Protein 1UAS (pdb70)

Radius of gyration: 20.5 Å; Cα contacts (8 Å, |Δi|>4): 882; chains: 1; bounding box: 63×38×48 Å

CATH classification: 3.20.20.70 (+1 more: 2.60.40.1180)

GO terms:
  GO:0004557 alpha-galactosidase activity (F, IDA)
  GO:0051682 galactomannan catabolic process (P, IDA)
  GO:0052692 raffinose alpha-galactosidase activity (F, EXP)

Structure (mmCIF, N/CA/C/O backbone):
data_1UAS
#
_entry.id   1UAS
#
_cell.length_a   63.656
_cell.length_b   71.420
_cell.length_c   86.238
_cell.angle_alpha   90.00
_cell.angle_beta   90.00
_cell.angle_gamma   90.00
#
_symmetry.space_group_name_H-M   'P 21 21 21'
#
loop_
_entity.id
_entity.type
_entity.pdbx_description
1 polymer alpha-galactosidase
2 non-polymer alpha-D-galactopyranose
3 non-polymer 'SULFATE ION'
4 non-polymer 'PLATINUM (II) ION'
5 non-polymer GLYCEROL
6 water water
#
loop_
_atom_site.group_PDB
_atom_site.id
_atom_site.type_symbol
_atom_site.label_atom_id
_atom_site.label_alt_id
_atom_site.label_comp_id
_atom_site.label_asym_id
_atom_site.label_entity_id
_atom_site.label_seq_id
_atom_site.pdbx_PDB_ins_code
_atom_site.Cartn_x
_atom_site.Cartn_y
_atom_site.Cartn_z
_atom_site.occupancy
_atom_site.B_iso_or_equiv
_atom_site.auth_seq_id
_atom_site.auth_comp_id
_atom_site.auth_asym_id
_atom_site.auth_atom_id
_atom_site.pdbx_PDB_model_num
ATOM 1 N N . PHE A 1 1 ? 14.559 -10.886 17.248 1.00 21.72 1 PHE A N 1
ATOM 2 C CA . PHE A 1 1 ? 13.082 -11.071 17.151 1.00 22.92 1 PHE A CA 1
ATOM 3 C C . PHE A 1 1 ? 12.746 -11.453 15.714 1.00 23.14 1 PHE A C 1
ATOM 4 O O . PHE A 1 1 ? 13.050 -10.708 14.783 1.00 21.56 1 PHE A O 1
ATOM 12 N N . GLU A 1 2 ? 12.121 -12.615 15.539 1.00 23.81 2 GLU A N 1
ATOM 13 C CA . GLU A 1 2 ? 11.762 -13.106 14.211 1.00 25.23 2 GLU A CA 1
ATOM 14 C C . GLU A 1 2 ? 10.341 -12.746 13.791 1.00 24.28 2 GLU A C 1
ATOM 15 O O . GLU A 1 2 ? 9.477 -13.618 13.694 1.00 25.72 2 GLU A O 1
ATOM 21 N N . ASN A 1 3 ? 10.101 -11.464 13.535 1.00 21.85 3 ASN A N 1
ATOM 22 C CA . ASN A 1 3 ? 8.779 -11.014 13.116 1.00 19.52 3 ASN A CA 1
ATOM 23 C C . ASN A 1 3 ? 8.841 -10.381 11.729 1.00 18.13 3 ASN A C 1
ATOM 24 O O . ASN A 1 3 ? 7.888 -9.746 11.279 1.00 19.05 3 ASN A O 1
ATOM 29 N N . GLY A 1 4 ? 9.973 -10.565 11.055 1.00 17.07 4 GLY A N 1
ATOM 30 C CA . GLY A 1 4 ? 10.148 -10.018 9.721 1.00 15.07 4 GLY A CA 1
ATOM 31 C C . GLY A 1 4 ? 10.378 -8.519 9.700 1.00 14.54 4 GLY A C 1
ATOM 32 O O . GLY A 1 4 ? 10.546 -7.924 8.634 1.00 15.51 4 GLY A O 1
ATOM 33 N N . LEU A 1 5 ? 10.385 -7.903 10.877 1.00 11.72 5 LEU A N 1
ATOM 34 C CA . LEU A 1 5 ? 10.595 -6.467 10.987 1.00 11.31 5 LEU A CA 1
ATOM 35 C C . LEU A 1 5 ? 11.997 -6.171 11.502 1.00 10.33 5 LEU A C 1
ATOM 36 O O . LEU A 1 5 ? 12.660 -7.040 12.062 1.00 10.12 5 LEU A O 1
ATOM 41 N N . G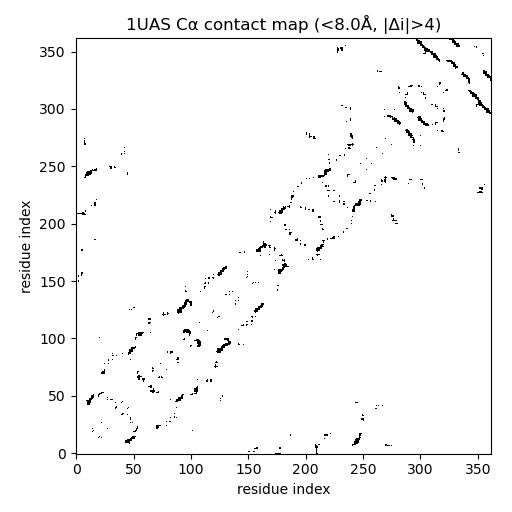LY A 1 6 ? 12.444 -4.938 11.302 1.00 8.94 6 GLY A N 1
ATOM 42 C CA . GLY A 1 6 ? 13.763 -4.554 11.768 1.00 8.75 6 GLY A CA 1
ATOM 43 C C . GLY A 1 6 ? 14.907 -5.360 11.183 1.00 8.67 6 GLY A C 1
ATOM 44 O O . GLY A 1 6 ? 15.886 -5.635 11.876 1.00 7.94 6 GLY A O 1
ATOM 45 N N . ARG A 1 7 ? 14.799 -5.745 9.914 1.00 8.96 7 ARG A N 1
ATOM 46 C CA . ARG A 1 7 ? 15.872 -6.503 9.286 1.00 9.00 7 ARG A CA 1
ATOM 47 C C . ARG A 1 7 ? 17.094 -5.593 9.209 1.00 7.96 7 ARG A C 1
ATOM 48 O O . ARG A 1 7 ? 18.228 -6.060 9.136 1.00 8.69 7 ARG A O 1
ATOM 56 N N . THR A 1 8 ? 16.834 -4.289 9.218 1.00 7.83 8 THR A N 1
ATOM 57 C CA . THR A 1 8 ? 17.878 -3.266 9.253 1.00 7.06 8 THR A CA 1
ATOM 58 C C . THR A 1 8 ? 17.384 -2.349 10.368 1.00 6.69 8 THR A C 1
ATOM 59 O O . THR A 1 8 ? 16.207 -2.393 10.727 1.00 7.37 8 THR A O 1
ATOM 63 N N . PRO A 1 9 ? 18.268 -1.519 10.943 1.00 6.48 9 PRO A N 1
ATOM 64 C CA . PRO A 1 9 ? 17.819 -0.628 12.020 1.00 6.75 9 PRO A CA 1
ATOM 65 C C . PRO A 1 9 ? 16.648 0.248 11.592 1.00 5.59 9 PRO A C 1
ATOM 66 O O . PRO A 1 9 ? 16.564 0.666 10.437 1.00 6.57 9 PRO A O 1
ATOM 70 N N . GLN A 1 10 ? 15.745 0.528 12.524 1.00 5.45 10 GLN A N 1
ATOM 71 C CA . GLN A 1 10 ? 14.597 1.365 12.214 1.00 4.82 10 GLN A CA 1
ATOM 72 C C . GLN A 1 10 ? 15.035 2.800 11.937 1.00 5.97 10 GLN A C 1
ATOM 73 O O . GLN A 1 10 ? 15.974 3.307 12.555 1.00 5.87 10 GLN A O 1
ATOM 79 N N . MET A 1 11 ? 14.354 3.441 10.994 1.00 6.14 11 MET A N 1
ATOM 80 C CA . MET A 1 11 ? 14.634 4.825 10.637 1.00 5.66 11 MET A CA 1
ATOM 81 C C . MET A 1 11 ? 13.339 5.608 10.764 1.00 5.24 11 MET A C 1
ATOM 82 O O . MET A 1 11 ? 12.281 5.155 10.322 1.00 5.68 11 MET A O 1
ATOM 87 N N . GLY A 1 12 ? 13.420 6.786 11.365 1.00 5.58 12 GLY A N 1
ATOM 88 C CA . GLY A 1 12 ? 12.225 7.581 11.530 1.00 6.04 12 GLY A CA 1
ATOM 89 C C . GLY A 1 12 ? 12.441 8.835 12.344 1.00 6.37 12 GLY A C 1
ATOM 90 O O . GLY A 1 12 ? 13.475 9.496 12.235 1.00 6.53 12 GLY A O 1
ATOM 91 N N . TRP A 1 13 ? 11.454 9.138 13.179 1.00 6.63 13 TRP A N 1
ATOM 92 C CA . TRP A 1 13 ? 11.454 10.329 14.013 1.00 5.94 13 TRP A CA 1
ATOM 93 C C . TRP A 1 13 ? 10.694 10.027 15.304 1.00 6.66 13 TRP A C 1
ATOM 94 O O . TRP A 1 13 ? 9.790 9.193 15.312 1.00 6.47 13 TRP A O 1
ATOM 105 N N . ASN A 1 14 ? 11.068 10.694 16.394 1.00 5.74 14 ASN A N 1
ATOM 106 C CA . ASN A 1 14 ? 10.385 10.513 17.673 1.00 5.36 14 ASN A CA 1
ATOM 107 C C . ASN A 1 14 ? 10.229 11.885 18.331 1.00 5.55 14 ASN A C 1
ATOM 108 O O . ASN A 1 14 ? 11.162 12.687 18.349 1.00 5.67 14 ASN A O 1
ATOM 113 N N . SER A 1 15 ? 9.037 12.144 18.858 1.00 4.94 15 SER A N 1
ATOM 114 C CA . SER A 1 15 ? 8.699 13.422 19.481 1.00 5.96 15 SER A CA 1
ATOM 115 C C . SER A 1 15 ? 9.396 13.826 20.779 1.00 6.78 15 SER A C 1
ATOM 116 O O . SER A 1 15 ? 9.366 14.998 21.149 1.00 6.03 15 SER A O 1
ATOM 119 N N . TRP A 1 16 ? 10.036 12.885 21.460 1.00 6.57 16 TRP A N 1
ATOM 120 C CA . TRP A 1 16 ? 10.635 13.189 22.755 1.00 5.98 16 TRP A CA 1
ATOM 121 C C . TRP A 1 16 ? 11.796 14.167 22.906 1.00 6.56 16 TRP A C 1
ATOM 122 O O . TRP A 1 16 ? 11.697 15.126 23.677 1.00 6.51 16 TRP A O 1
ATOM 133 N N . ASN A 1 17 ? 12.895 13.929 22.200 1.00 7.33 17 ASN A N 1
ATOM 134 C CA . ASN A 1 17 ? 14.075 14.776 22.340 1.00 7.32 17 ASN A CA 1
ATOM 135 C C . ASN A 1 17 ? 13.864 16.279 22.234 1.00 6.82 17 ASN A C 1
ATOM 136 O O . ASN A 1 17 ? 14.579 17.050 22.875 1.00 7.99 17 ASN A O 1
ATOM 141 N N . HIS A 1 18 ? 12.889 16.699 21.436 1.00 7.16 18 HIS A N 1
ATOM 142 C CA . HIS A 1 18 ? 12.632 18.125 21.263 1.00 7.50 18 HIS A CA 1
ATOM 143 C C . HIS A 1 18 ? 11.337 18.613 21.905 1.00 7.44 18 HIS A C 1
ATOM 144 O O . HIS A 1 18 ? 11.305 19.695 22.494 1.00 8.04 18 HIS A O 1
ATOM 151 N N . PHE A 1 19 ? 10.275 17.820 21.798 1.00 6.85 19 PHE A N 1
ATOM 152 C CA . PHE A 1 19 ? 8.975 18.221 22.330 1.00 6.74 19 PHE A CA 1
ATOM 153 C C . PHE A 1 19 ? 8.626 17.722 23.723 1.00 7.41 19 PHE A C 1
ATOM 154 O O . PHE A 1 19 ? 7.728 18.263 24.369 1.00 7.67 19 PHE A O 1
ATOM 162 N N . TYR A 1 20 ? 9.331 16.697 24.185 1.00 7.09 20 TYR A N 1
ATOM 163 C CA . TYR A 1 20 ? 9.060 16.114 25.491 1.00 8.40 20 TYR A CA 1
ATOM 164 C C . TYR A 1 20 ? 7.566 15.794 25.628 1.00 9.14 20 TYR A C 1
ATOM 165 O O . TYR A 1 20 ? 6.986 15.180 24.734 1.00 9.33 20 TYR A O 1
ATOM 174 N N . CYS A 1 21 ? 6.940 16.209 26.724 1.00 9.38 21 CYS A N 1
ATOM 175 C CA . CYS A 1 21 ? 5.522 15.923 26.951 1.00 10.41 21 CYS A CA 1
ATOM 176 C C . CYS A 1 21 ? 4.596 16.895 26.212 1.00 11.11 21 CYS A C 1
ATOM 177 O O . CYS A 1 21 ? 3.378 16.700 26.175 1.00 13.63 21 CYS A O 1
ATOM 180 N N . GLY A 1 22 ? 5.174 17.929 25.610 1.00 10.90 22 GLY A N 1
ATOM 181 C CA . GLY A 1 22 ? 4.377 18.902 24.880 1.00 10.63 22 GLY A CA 1
ATOM 182 C C . GLY A 1 22 ? 4.179 18.507 23.430 1.00 9.50 22 GLY A C 1
ATOM 183 O O . GLY A 1 22 ? 4.727 19.131 22.522 1.00 11.16 22 GLY A O 1
ATOM 184 N N . ILE A 1 23 ? 3.386 17.467 23.211 1.00 10.67 23 ILE A N 1
ATOM 185 C CA . ILE A 1 23 ? 3.127 16.978 21.865 1.00 9.80 23 ILE A CA 1
ATOM 186 C C . ILE A 1 23 ? 1.622 16.955 21.590 1.00 9.51 23 ILE A C 1
ATOM 187 O O . ILE A 1 23 ? 0.814 16.867 22.516 1.00 10.22 23 ILE A O 1
ATOM 192 N N . ASN A 1 24 ? 1.250 17.066 20.319 1.00 9.24 24 ASN A N 1
ATOM 193 C CA . ASN A 1 24 ? -0.155 17.027 19.923 1.00 8.37 24 ASN A CA 1
ATOM 194 C C . ASN A 1 24 ? -0.270 16.499 18.495 1.00 8.48 24 ASN A C 1
ATOM 195 O O . ASN A 1 24 ? 0.740 16.358 17.801 1.00 7.60 24 ASN A O 1
ATOM 200 N N . GLU A 1 25 ? -1.490 16.204 18.057 1.00 8.05 25 GLU A N 1
ATOM 201 C CA . GLU A 1 25 ? -1.696 15.656 16.717 1.00 8.68 25 GLU A CA 1
ATOM 202 C C . GLU A 1 25 ? -1.325 16.580 15.564 1.00 8.42 25 GLU A C 1
ATOM 203 O O . GLU A 1 25 ? -0.979 16.104 14.481 1.00 9.17 25 GLU A O 1
ATOM 209 N N . GLN A 1 26 ? -1.404 17.890 15.785 1.00 7.98 26 GLN A N 1
ATOM 210 C CA . GLN A 1 26 ? -1.053 18.857 14.748 1.00 8.50 26 GLN A CA 1
ATOM 211 C C . GLN A 1 26 ? 0.439 18.723 14.451 1.00 7.84 26 GLN A C 1
ATOM 212 O O . GLN A 1 26 ? 0.854 18.695 13.296 1.00 7.85 26 GLN A O 1
ATOM 218 N N . ILE A 1 27 ? 1.244 18.637 15.506 1.00 7.81 27 ILE A N 1
ATOM 219 C CA . ILE A 1 27 ? 2.684 18.486 15.352 1.00 7.93 27 ILE A CA 1
ATOM 220 C C . ILE A 1 27 ? 3.014 17.187 14.617 1.00 7.23 27 ILE A C 1
ATOM 221 O O . ILE A 1 27 ? 3.882 17.165 13.744 1.00 8.33 27 ILE A O 1
ATOM 226 N N . ILE A 1 28 ? 2.318 16.106 14.961 1.00 7.51 28 ILE A N 1
ATOM 227 C CA . ILE A 1 28 ? 2.567 14.827 14.304 1.00 7.46 28 ILE A CA 1
ATOM 228 C C . ILE A 1 28 ? 2.223 14.883 12.815 1.00 7.93 28 ILE A C 1
ATOM 229 O O . ILE A 1 28 ? 2.997 14.416 11.981 1.00 7.10 28 ILE A O 1
ATOM 234 N N . ARG A 1 29 ? 1.069 15.456 12.479 1.00 8.34 29 ARG A N 1
ATOM 235 C CA . ARG A 1 29 ? 0.670 15.556 11.078 1.00 8.35 29 ARG A CA 1
ATOM 236 C C . ARG A 1 29 ? 1.677 16.391 10.285 1.00 7.50 29 ARG A C 1
ATOM 237 O O . ARG A 1 29 ? 2.096 15.998 9.196 1.00 7.59 29 ARG A O 1
ATOM 245 N N . GLU A 1 30 ? 2.067 17.537 10.838 1.00 8.16 30 GLU A N 1
ATOM 246 C CA . GLU A 1 30 ? 3.027 18.419 10.178 1.00 7.77 30 GLU A CA 1
ATOM 247 C C . GLU A 1 30 ? 4.394 17.768 10.040 1.00 7.62 30 GLU A C 1
ATOM 248 O O . GLU A 1 30 ? 5.104 17.997 9.060 1.00 8.45 30 GLU A O 1
ATOM 254 N N . THR A 1 31 ? 4.768 16.965 11.030 1.00 7.96 31 THR A N 1
ATOM 255 C CA . THR A 1 31 ? 6.049 16.277 10.992 1.00 7.37 31 THR A CA 1
ATOM 256 C C . THR A 1 31 ? 6.041 15.268 9.847 1.00 7.19 31 THR A C 1
ATOM 257 O O . THR A 1 31 ? 7.039 15.103 9.143 1.00 7.83 31 THR A O 1
ATOM 261 N N . ALA A 1 32 ? 4.907 14.601 9.658 1.00 7.22 32 ALA A N 1
ATOM 262 C CA . ALA A 1 32 ? 4.774 13.638 8.573 1.00 7.02 32 ALA A CA 1
ATOM 263 C C . ALA A 1 32 ? 4.939 14.396 7.254 1.00 7.56 32 ALA A C 1
ATOM 264 O O . ALA A 1 32 ? 5.674 13.963 6.369 1.00 7.77 32 ALA A O 1
ATOM 266 N N . ASP A 1 33 ? 4.257 15.532 7.129 1.00 8.38 33 ASP A N 1
ATOM 267 C CA . ASP A 1 33 ? 4.361 16.341 5.915 1.00 8.65 33 ASP A CA 1
ATOM 268 C C . ASP A 1 33 ? 5.817 16.723 5.661 1.00 8.24 33 ASP A C 1
ATOM 269 O O . ASP A 1 33 ? 6.308 16.632 4.536 1.00 8.59 33 ASP A O 1
ATOM 274 N N . ALA A 1 34 ? 6.495 17.155 6.719 1.00 7.73 34 ALA A N 1
ATOM 275 C CA . ALA A 1 34 ? 7.888 17.574 6.630 1.00 7.63 34 ALA A CA 1
ATOM 276 C C . ALA A 1 34 ? 8.825 16.448 6.209 1.00 7.60 34 ALA A C 1
ATOM 277 O O . ALA A 1 34 ? 9.714 16.657 5.386 1.00 8.87 34 ALA A O 1
ATOM 279 N N . LEU A 1 35 ? 8.637 15.256 6.769 1.00 7.39 35 LEU A N 1
ATOM 280 C CA . LEU A 1 35 ? 9.501 14.140 6.400 1.00 7.59 35 LEU A CA 1
ATOM 281 C C . LEU A 1 35 ? 9.424 13.915 4.893 1.00 8.12 35 LEU A C 1
ATOM 282 O O . LEU A 1 35 ? 10.424 13.602 4.250 1.00 8.64 35 LEU A O 1
ATOM 287 N N . VAL A 1 36 ? 8.235 14.095 4.329 1.00 9.01 36 VAL A N 1
ATOM 288 C CA . VAL A 1 36 ? 8.051 13.922 2.895 1.00 9.41 36 VAL A CA 1
ATOM 289 C C . VAL A 1 36 ? 8.644 15.092 2.106 1.00 9.52 36 VAL A C 1
ATOM 290 O O . VAL A 1 36 ? 9.470 14.891 1.214 1.00 9.77 36 VAL A O 1
ATOM 294 N N . ASN A 1 37 ? 8.235 16.311 2.448 1.00 9.26 37 ASN A N 1
ATOM 295 C CA . ASN A 1 37 ? 8.703 17.500 1.738 1.00 9.67 37 ASN A CA 1
ATOM 296 C C . ASN A 1 37 ? 10.205 17.756 1.780 1.00 9.60 37 ASN A C 1
ATOM 297 O O . ASN A 1 37 ? 10.764 18.333 0.843 1.00 11.30 37 ASN A O 1
ATOM 302 N N . THR A 1 38 ? 10.858 17.340 2.860 1.00 9.21 38 THR A N 1
ATOM 303 C CA . THR A 1 38 ? 12.295 17.544 3.000 1.00 8.90 38 THR A CA 1
ATOM 304 C C . THR A 1 38 ? 13.102 16.443 2.320 1.00 8.92 38 THR A C 1
ATOM 305 O O . THR A 1 38 ? 14.329 16.520 2.251 1.00 10.32 38 THR A O 1
ATOM 309 N N . GLY A 1 39 ? 12.409 15.420 1.827 1.00 8.63 39 GLY A N 1
ATOM 310 C CA . GLY A 1 39 ? 13.082 14.314 1.166 1.00 8.60 39 GLY A CA 1
ATOM 311 C C . GLY A 1 39 ? 13.576 13.233 2.116 1.00 8.00 39 GLY A C 1
ATOM 312 O O . GLY A 1 39 ? 14.106 12.211 1.677 1.00 9.69 39 GLY A O 1
ATOM 313 N N . LEU A 1 40 ? 13.401 13.446 3.417 1.00 8.21 40 LEU A N 1
ATOM 314 C CA . LEU A 1 40 ? 13.852 12.469 4.404 1.00 7.81 40 LEU A CA 1
ATOM 315 C C . LEU A 1 40 ? 13.129 11.131 4.273 1.00 8.22 40 LEU A C 1
ATOM 316 O O . LEU A 1 40 ? 13.739 10.073 4.428 1.00 8.18 40 LEU A O 1
ATOM 321 N N . ALA A 1 41 ? 11.833 11.175 3.986 1.00 8.59 41 ALA A N 1
ATOM 322 C CA . ALA A 1 41 ? 11.062 9.946 3.838 1.00 8.50 41 ALA A CA 1
ATOM 323 C C . ALA A 1 41 ? 11.656 9.069 2.739 1.00 9.42 41 ALA A C 1
ATOM 324 O O . ALA A 1 41 ? 11.810 7.859 2.911 1.00 9.61 41 ALA A O 1
ATOM 326 N N . LYS A 1 42 ? 11.998 9.684 1.611 1.00 9.48 42 LYS A N 1
ATOM 327 C CA . LYS A 1 42 ? 12.572 8.942 0.493 1.00 11.08 42 LYS A CA 1
ATOM 328 C C . LYS A 1 42 ? 13.897 8.280 0.862 1.00 10.38 42 LYS A C 1
ATOM 329 O O . LYS A 1 42 ? 14.258 7.248 0.295 1.00 12.31 42 LYS A O 1
ATOM 335 N N . LEU A 1 43 ? 14.617 8.873 1.810 1.00 9.23 43 LEU A N 1
ATOM 336 C CA . LEU A 1 43 ? 15.900 8.333 2.245 1.00 9.64 43 LEU A CA 1
ATOM 337 C C . LEU A 1 43 ? 15.743 7.161 3.208 1.00 9.58 43 LEU A C 1
ATOM 338 O O . LEU A 1 43 ? 16.720 6.479 3.527 1.00 10.04 43 LEU A O 1
ATOM 343 N N . GLY A 1 44 ? 14.519 6.935 3.678 1.00 8.63 44 GLY A N 1
ATOM 344 C CA . GLY A 1 44 ? 14.279 5.823 4.581 1.00 8.72 44 GLY A CA 1
ATOM 345 C C . GLY A 1 44 ? 13.622 6.126 5.917 1.00 8.61 44 GLY A C 1
ATOM 346 O O . GLY A 1 44 ? 13.180 5.203 6.604 1.00 8.98 44 GLY A O 1
ATOM 347 N N . TYR A 1 45 ? 13.559 7.399 6.298 1.00 7.85 45 TYR A N 1
ATOM 348 C CA . TYR A 1 45 ? 12.951 7.787 7.573 1.00 7.17 45 TYR A CA 1
ATOM 349 C C . TYR A 1 45 ? 11.436 7.648 7.443 1.00 8.73 45 TYR A C 1
ATOM 350 O O . TYR A 1 45 ? 10.746 8.592 7.053 1.00 10.44 45 TYR A O 1
ATOM 359 N N . GLN A 1 46 ? 10.934 6.464 7.793 1.00 7.91 46 GLN A N 1
ATOM 360 C CA . GLN A 1 46 ? 9.513 6.124 7.663 1.00 8.62 46 GLN A CA 1
ATOM 361 C C . GLN A 1 46 ? 8.660 6.104 8.929 1.00 7.52 46 GLN A C 1
ATOM 362 O O . GLN A 1 46 ? 7.445 6.299 8.859 1.00 8.32 46 GLN A O 1
ATOM 368 N N . TYR A 1 47 ? 9.272 5.842 10.077 1.00 6.65 47 TYR A N 1
ATOM 369 C CA . TYR A 1 47 ? 8.511 5.780 11.322 1.00 6.15 47 TYR A CA 1
ATOM 370 C C . TYR A 1 47 ? 8.285 7.130 11.988 1.00 6.10 47 TYR A C 1
ATOM 371 O O . TYR A 1 47 ? 9.236 7.788 12.410 1.00 8.51 47 TYR A O 1
ATOM 380 N N . VAL A 1 48 ? 7.025 7.545 12.070 1.00 5.98 48 VAL A N 1
ATOM 381 C CA . VAL A 1 48 ? 6.677 8.795 12.739 1.00 5.58 48 VAL A CA 1
ATOM 382 C C . VAL A 1 48 ? 6.223 8.304 14.110 1.00 6.66 48 VAL A C 1
ATOM 383 O O . VAL A 1 48 ? 5.081 7.885 14.287 1.00 6.43 48 VAL A O 1
ATOM 387 N N . ASN A 1 49 ? 7.131 8.346 15.079 1.00 6.18 49 ASN A N 1
ATOM 388 C CA . ASN A 1 49 ? 6.829 7.828 16.404 1.00 5.77 49 ASN A CA 1
ATOM 389 C C . ASN A 1 49 ? 6.450 8.823 17.486 1.00 5.87 49 ASN A C 1
ATOM 390 O O . ASN A 1 49 ? 7.201 9.743 17.807 1.00 6.70 49 ASN A O 1
ATOM 395 N N . ILE A 1 50 ? 5.272 8.602 18.056 1.00 5.96 50 ILE A N 1
ATOM 396 C CA . ILE A 1 50 ? 4.759 9.419 19.144 1.00 6.52 50 ILE A CA 1
ATOM 397 C C . ILE A 1 50 ? 5.357 8.827 20.415 1.00 6.36 50 ILE A C 1
ATOM 398 O O . ILE A 1 50 ? 5.357 7.604 20.587 1.00 6.18 50 ILE A O 1
ATOM 403 N N . ASP A 1 51 ? 5.877 9.679 21.293 1.00 5.57 51 ASP A N 1
ATOM 404 C CA . ASP A 1 51 ? 6.450 9.194 22.542 1.00 6.91 51 ASP A CA 1
ATOM 405 C C . ASP A 1 51 ? 5.428 9.370 23.670 1.00 6.92 51 ASP A C 1
ATOM 406 O O . ASP A 1 51 ? 4.228 9.215 23.456 1.00 6.95 51 ASP A O 1
ATOM 411 N N . ASP A 1 52 ? 5.901 9.706 24.865 1.00 7.21 52 ASP A N 1
ATOM 412 C CA . ASP A 1 52 ? 5.027 9.866 26.028 1.00 7.87 52 ASP A CA 1
ATOM 413 C C . ASP A 1 52 ? 4.032 11.024 25.891 1.00 9.15 52 ASP A C 1
ATOM 414 O O . ASP A 1 52 ? 4.213 11.926 25.068 1.00 8.68 52 ASP A O 1
ATOM 419 N N . CYS A 1 53 ? 2.964 10.959 26.687 1.00 9.02 53 CYS A N 1
ATOM 420 C CA . CYS A 1 53 ? 1.945 12.007 26.758 1.00 9.23 53 CYS A CA 1
ATOM 421 C C . CYS A 1 53 ? 0.909 12.140 25.646 1.00 9.29 53 CYS A C 1
ATOM 422 O O . CYS A 1 53 ? 0.430 13.243 25.377 1.00 11.71 53 CYS A O 1
ATOM 425 N N . TRP A 1 54 ? 0.529 11.029 25.027 1.00 7.50 54 TRP A N 1
ATOM 426 C CA . TRP A 1 54 ? -0.458 11.075 23.953 1.00 8.44 54 TRP A CA 1
ATOM 427 C C . TRP A 1 54 ? -1.863 10.656 24.390 1.00 7.97 54 TRP A C 1
ATOM 428 O O . TRP A 1 54 ? -2.837 10.917 23.687 1.00 8.28 54 TRP A O 1
ATOM 439 N N . ALA A 1 55 ? -1.975 10.012 25.549 1.00 8.03 55 ALA A N 1
ATOM 440 C CA . ALA A 1 55 ? -3.275 9.537 26.009 1.00 7.87 55 ALA A CA 1
ATOM 441 C C . ALA A 1 55 ? -3.867 10.262 27.208 1.00 8.13 55 ALA A C 1
ATOM 442 O O . ALA A 1 55 ? -3.220 11.098 27.833 1.00 9.35 55 ALA A O 1
ATOM 444 N N . GLU A 1 56 ? -5.120 9.928 27.504 1.00 9.61 56 GLU A N 1
ATOM 445 C CA . GLU A 1 56 ? -5.820 10.479 28.655 1.00 9.84 56 GLU A CA 1
ATOM 446 C C . GLU A 1 56 ? -5.186 9.850 29.888 1.00 9.43 56 GLU A C 1
ATOM 447 O O . GLU A 1 56 ? -4.588 8.772 29.807 1.00 9.67 56 GLU A O 1
ATOM 453 N N . TYR A 1 57 ? -5.323 10.515 31.027 1.00 9.85 57 TYR A N 1
ATOM 454 C CA . TYR A 1 57 ? -4.767 10.015 32.277 1.00 10.75 57 TYR A CA 1
ATOM 455 C C . TYR A 1 57 ? -5.348 8.644 32.632 1.00 10.71 57 TYR A C 1
ATOM 456 O O . TYR A 1 57 ? -4.634 7.772 33.128 1.00 10.90 57 TYR A O 1
ATOM 465 N N . SER A 1 58 ? -6.640 8.460 32.372 1.00 10.82 58 SER A N 1
ATOM 466 C CA . SER A 1 58 ? -7.318 7.204 32.686 1.00 10.49 58 SER A CA 1
ATOM 467 C C . SER A 1 58 ? -7.869 6.477 31.464 1.00 10.44 58 SER A C 1
ATOM 468 O O . SER A 1 58 ? -8.126 7.083 30.424 1.00 10.05 58 SER A O 1
ATOM 471 N N . ARG A 1 59 ? -8.049 5.167 31.604 1.00 10.24 59 ARG A N 1
ATOM 472 C CA . ARG A 1 59 ? -8.613 4.346 30.538 1.00 9.89 59 ARG A CA 1
ATOM 473 C C . ARG A 1 59 ? -10.125 4.572 30.569 1.00 10.64 59 ARG A C 1
ATOM 474 O O . ARG A 1 59 ? -10.652 5.116 31.543 1.00 12.15 59 ARG A O 1
ATOM 482 N N . ASP A 1 60 ? -10.824 4.173 29.511 1.00 11.74 60 ASP A N 1
ATOM 483 C CA . ASP A 1 60 ? -12.271 4.343 29.492 1.00 13.02 60 ASP A CA 1
ATOM 484 C C . ASP A 1 60 ? -12.945 3.203 30.254 1.00 15.12 60 ASP A C 1
ATOM 485 O O . ASP A 1 60 ? -12.270 2.337 30.816 1.00 14.09 60 ASP A O 1
ATOM 490 N N . SER A 1 61 ? -14.275 3.210 30.275 1.00 17.17 61 SER A N 1
ATOM 491 C CA . SER A 1 61 ? -15.038 2.191 30.989 1.00 19.83 61 SER A CA 1
ATOM 492 C C . SER A 1 61 ? -14.804 0.774 30.473 1.00 20.50 61 SER A C 1
ATOM 493 O O . SER A 1 61 ? -15.112 -0.200 31.161 1.00 22.09 61 SER A O 1
ATOM 496 N N . GLN A 1 62 ? -14.263 0.657 29.264 1.00 20.94 62 GLN A N 1
ATOM 497 C CA . GLN A 1 62 ? -13.993 -0.653 28.682 1.00 21.32 62 GLN A CA 1
ATOM 498 C C . GLN A 1 62 ? -12.550 -1.085 28.941 1.00 19.78 62 GLN A C 1
ATOM 499 O O . GLN A 1 62 ? -12.136 -2.171 28.532 1.00 19.72 62 GLN A O 1
ATOM 505 N N . GLY A 1 63 ? -11.793 -0.229 29.622 1.00 17.84 63 GLY A N 1
ATOM 506 C CA . GLY A 1 63 ? -10.410 -0.541 29.937 1.00 16.17 63 GLY A CA 1
ATOM 507 C C . GLY A 1 63 ? -9.426 -0.250 28.818 1.00 15.31 63 GLY A C 1
ATOM 508 O O . GLY A 1 63 ? -8.292 -0.727 28.847 1.00 14.28 63 GLY A O 1
ATOM 509 N N . ASN A 1 64 ? -9.854 0.540 27.839 1.00 14.62 64 ASN A N 1
ATOM 510 C CA . ASN A 1 64 ? -9.007 0.888 26.704 1.00 14.36 64 ASN A CA 1
ATOM 511 C C . ASN A 1 64 ? -8.343 2.253 26.845 1.00 13.14 64 ASN A C 1
ATOM 512 O O . ASN A 1 64 ? -8.844 3.136 27.543 1.00 11.54 64 ASN A O 1
ATOM 517 N N . PHE A 1 65 ? -7.202 2.410 26.181 1.00 12.56 65 PHE A N 1
ATOM 518 C CA . PHE A 1 65 ? -6.489 3.681 26.171 1.00 11.39 65 PHE A CA 1
ATOM 519 C C . PHE A 1 65 ? -7.422 4.664 25.476 1.00 10.43 65 PHE A C 1
ATOM 520 O O . PHE A 1 65 ? -8.209 4.274 24.613 1.00 10.94 65 PHE A O 1
ATOM 528 N N . VAL A 1 66 ? -7.326 5.935 25.841 1.00 10.12 66 VAL A N 1
ATOM 529 C CA . VAL A 1 66 ? -8.136 6.963 25.202 1.00 10.86 66 VAL A CA 1
ATOM 530 C C . VAL A 1 66 ? -7.185 8.052 24.722 1.00 10.61 66 VAL A C 1
ATOM 531 O O . VAL A 1 66 ? -6.441 8.620 25.517 1.00 10.44 66 VAL A O 1
ATOM 535 N N . PRO A 1 67 ? -7.166 8.329 23.407 1.00 11.04 67 PRO A N 1
ATOM 536 C CA . PRO A 1 67 ? -6.267 9.379 22.915 1.00 11.28 67 PRO A CA 1
ATOM 537 C C . PRO A 1 67 ? -6.606 10.665 23.668 1.00 11.91 67 PRO A C 1
ATOM 538 O O . PRO A 1 67 ? -7.783 10.968 23.873 1.00 13.07 67 PRO A O 1
ATOM 542 N N . ASN A 1 68 ? -5.591 11.414 24.087 1.00 11.35 68 ASN A N 1
ATOM 543 C CA . ASN A 1 68 ? -5.827 12.642 24.841 1.00 12.09 68 ASN A CA 1
ATOM 544 C C . ASN A 1 68 ? -6.859 13.513 24.135 1.00 13.15 68 ASN A C 1
ATOM 545 O O . ASN A 1 68 ? -6.666 13.923 22.993 1.00 12.75 68 ASN A O 1
ATOM 550 N N . ARG A 1 69 ? -7.963 13.782 24.824 1.00 14.63 69 ARG A N 1
ATOM 551 C CA . ARG A 1 69 ? -9.045 14.579 24.261 1.00 16.91 69 ARG A CA 1
ATOM 552 C C . ARG A 1 69 ? -8.663 16.025 23.972 1.00 16.90 69 ARG A C 1
ATOM 553 O O . ARG A 1 69 ? -9.350 16.711 23.217 1.00 18.04 69 ARG A O 1
ATOM 561 N N . GLN A 1 70 ? -7.567 16.487 24.562 1.00 16.81 70 GLN A N 1
ATOM 562 C CA . GLN A 1 70 ? -7.118 17.858 24.352 1.00 16.88 70 GLN A CA 1
ATOM 563 C C . GLN A 1 70 ? -6.088 17.973 23.231 1.00 16.00 70 GLN A C 1
ATOM 564 O O . GLN A 1 70 ? -6.218 18.810 22.336 1.00 14.65 70 GLN A O 1
ATOM 570 N N . THR A 1 71 ? -5.072 17.119 23.278 1.00 13.18 71 THR A N 1
ATOM 571 C CA . THR A 1 71 ? -3.998 17.157 22.291 1.00 11.45 71 THR A CA 1
ATOM 572 C C . THR A 1 71 ? -4.126 16.200 21.105 1.00 10.42 71 THR A C 1
ATOM 573 O O . THR A 1 71 ? -3.498 16.418 20.067 1.00 9.72 71 THR A O 1
ATOM 577 N N . PHE A 1 72 ? -4.921 15.143 21.257 1.00 10.20 72 PHE A N 1
ATOM 578 C CA . PHE A 1 72 ? -5.145 14.182 20.174 1.00 9.85 72 PHE A CA 1
ATOM 579 C C . PHE A 1 72 ? -6.643 13.911 20.025 1.00 11.57 72 PHE A C 1
ATOM 580 O O . PHE A 1 72 ? -7.082 12.758 19.991 1.00 10.22 72 PHE A O 1
ATOM 588 N N . PRO A 1 73 ? -7.446 14.980 19.904 1.00 11.91 73 PRO A N 1
ATOM 589 C CA . PRO A 1 73 ? -8.902 14.875 19.764 1.00 12.39 73 PRO A CA 1
ATOM 590 C C . PRO A 1 73 ? -9.412 14.048 18.586 1.00 12.77 73 PRO A C 1
ATOM 591 O O . PRO A 1 73 ? -10.499 13.472 18.657 1.00 14.73 73 PRO A O 1
ATOM 595 N N . SER A 1 74 ? -8.635 13.985 17.510 1.00 11.83 74 SER A N 1
ATOM 596 C CA . SER A 1 74 ? -9.045 13.233 16.327 1.00 11.78 74 SER A CA 1
ATOM 597 C C . SER A 1 74 ? -8.806 11.731 16.458 1.00 11.17 74 SER A C 1
ATOM 598 O O . SER A 1 74 ? -9.278 10.949 15.632 1.00 12.26 74 SER A O 1
ATOM 601 N N . GLY A 1 75 ? -8.069 11.334 17.491 1.00 11.23 75 GLY A N 1
ATOM 602 C CA . GLY A 1 75 ? -7.793 9.922 17.701 1.00 10.88 75 GLY A CA 1
ATOM 603 C C . GLY A 1 75 ? -6.549 9.416 16.992 1.00 9.74 75 GLY A C 1
ATOM 604 O O . GLY A 1 75 ? -6.069 10.031 16.041 1.00 10.81 75 GLY A O 1
ATOM 605 N N . ILE A 1 76 ? -6.028 8.282 17.449 1.00 10.08 76 ILE A N 1
ATOM 606 C CA . ILE A 1 76 ? -4.828 7.703 16.855 1.00 9.67 76 ILE A CA 1
ATOM 607 C C . ILE A 1 76 ? -5.089 7.022 15.511 1.00 10.17 76 ILE A C 1
ATOM 608 O O . ILE A 1 76 ? -4.246 7.067 14.613 1.00 10.29 76 ILE A O 1
ATOM 613 N N . LYS A 1 77 ? -6.249 6.388 15.370 1.00 10.93 77 LYS A N 1
ATOM 614 C CA . LYS A 1 77 ? -6.587 5.721 14.118 1.00 10.65 77 LYS A CA 1
ATOM 615 C C . LYS A 1 77 ? -6.541 6.719 12.962 1.00 10.22 77 LYS A C 1
ATOM 616 O O . LYS A 1 77 ? -5.947 6.447 11.918 1.00 10.77 77 LYS A O 1
ATOM 622 N N . ALA A 1 78 ? -7.164 7.877 13.157 1.00 11.21 78 ALA A N 1
ATOM 623 C CA . ALA A 1 78 ? -7.191 8.910 12.126 1.00 11.85 78 ALA A CA 1
ATOM 624 C C . ALA A 1 78 ? -5.781 9.398 11.813 1.00 11.42 78 ALA A C 1
ATOM 625 O O . ALA A 1 78 ? -5.440 9.655 10.655 1.00 11.96 78 ALA A O 1
ATOM 627 N N . LEU A 1 79 ? -4.961 9.522 12.851 1.00 11.04 79 LEU A N 1
ATOM 628 C CA . LEU A 1 79 ? -3.589 9.981 12.681 1.00 10.77 79 LEU A CA 1
ATOM 629 C C . LEU A 1 79 ? -2.772 8.940 11.917 1.00 10.13 79 LEU A C 1
ATOM 630 O O . LEU A 1 79 ? -1.940 9.283 11.076 1.00 10.91 79 LEU A O 1
ATOM 635 N N . ALA A 1 80 ? -3.015 7.666 12.207 1.00 10.13 80 ALA A N 1
ATOM 636 C CA . ALA A 1 80 ? -2.313 6.590 11.523 1.00 9.16 80 ALA A CA 1
ATOM 637 C C . ALA A 1 80 ? -2.709 6.588 10.047 1.00 9.56 80 ALA A C 1
ATOM 638 O O . ALA A 1 80 ? -1.868 6.382 9.174 1.00 8.83 80 ALA A O 1
ATOM 640 N N . ASP A 1 81 ? -3.991 6.818 9.770 1.00 10.83 81 ASP A N 1
ATOM 641 C CA . ASP A 1 81 ? -4.457 6.856 8.386 1.00 11.10 81 ASP A CA 1
ATOM 642 C C . ASP A 1 81 ? -3.768 7.997 7.641 1.00 9.95 81 ASP A C 1
ATOM 643 O O . ASP A 1 81 ? -3.365 7.845 6.486 1.00 11.21 81 ASP A O 1
ATOM 648 N N . TYR A 1 82 ? -3.644 9.142 8.308 1.00 10.42 82 TYR A N 1
ATOM 649 C CA . TYR A 1 82 ? -3.010 10.316 7.715 1.00 10.03 82 TYR A CA 1
ATOM 650 C C . TYR A 1 82 ? -1.572 10.002 7.318 1.00 11.10 82 TYR A C 1
ATOM 651 O O . TYR A 1 82 ? -1.156 10.247 6.186 1.00 10.56 82 TYR A O 1
ATOM 660 N N . VAL A 1 83 ? -0.818 9.459 8.267 1.00 10.72 83 VAL A N 1
ATOM 661 C CA . VAL A 1 83 ? 0.578 9.113 8.043 1.00 11.50 83 VAL A CA 1
ATOM 662 C C . VAL A 1 83 ? 0.739 8.025 6.981 1.00 10.37 83 VAL A C 1
ATOM 663 O O . VAL A 1 83 ? 1.641 8.093 6.143 1.00 11.03 83 VAL A O 1
ATOM 667 N N . HIS A 1 84 ? -0.139 7.025 7.011 1.00 9.78 84 HIS A N 1
ATOM 668 C CA . HIS A 1 84 ? -0.093 5.937 6.038 1.00 9.72 84 HIS A CA 1
ATOM 669 C C . HIS A 1 84 ? -0.319 6.459 4.625 1.00 10.52 84 HIS A C 1
ATOM 670 O O . HIS A 1 84 ? 0.271 5.959 3.667 1.00 11.50 84 HIS A O 1
ATOM 677 N N . ALA A 1 85 ? -1.182 7.462 4.503 1.00 11.95 85 ALA A N 1
ATOM 678 C CA . ALA A 1 85 ? -1.483 8.055 3.205 1.00 13.30 85 ALA A CA 1
ATOM 679 C C . ALA A 1 85 ? -0.251 8.758 2.637 1.00 14.85 85 ALA A C 1
ATOM 680 O O . ALA A 1 85 ? -0.140 8.950 1.425 1.00 16.82 85 ALA A O 1
ATOM 682 N N . LYS A 1 86 ? 0.669 9.140 3.520 1.00 15.56 86 LYS A N 1
ATOM 683 C CA . LYS A 1 86 ? 1.903 9.812 3.115 1.00 15.54 86 LYS A CA 1
ATOM 684 C C . LYS A 1 86 ? 2.997 8.784 2.822 1.00 14.74 86 LYS A C 1
ATOM 685 O O . LYS A 1 86 ? 4.127 9.147 2.487 1.00 14.98 86 LYS A O 1
ATOM 691 N N . GLY A 1 87 ? 2.656 7.504 2.954 1.00 13.07 87 GLY A N 1
ATOM 692 C CA . GLY A 1 87 ? 3.614 6.439 2.710 1.00 12.43 87 GLY A CA 1
ATOM 693 C C . GLY A 1 87 ? 4.509 6.184 3.910 1.00 11.82 87 GLY A C 1
ATOM 694 O O . GLY A 1 87 ? 5.573 5.574 3.793 1.00 12.04 87 GLY A O 1
ATOM 695 N N . LEU A 1 88 ? 4.067 6.642 5.075 1.00 9.31 88 LEU A N 1
ATOM 696 C CA . LEU A 1 88 ? 4.842 6.482 6.299 1.00 8.85 88 LEU A CA 1
ATOM 697 C C . LEU A 1 88 ? 4.173 5.517 7.274 1.00 8.15 88 LEU A C 1
ATOM 698 O O . LEU A 1 88 ? 3.094 4.985 7.001 1.00 9.29 88 LEU A O 1
ATOM 703 N N . LYS A 1 89 ? 4.830 5.290 8.407 1.00 7.85 89 LYS A N 1
ATOM 704 C CA . LYS A 1 89 ? 4.311 4.402 9.442 1.00 8.35 89 LYS A CA 1
ATOM 705 C C . LYS A 1 89 ? 4.169 5.187 10.740 1.00 7.78 89 LYS A C 1
ATOM 706 O O . LYS A 1 89 ? 4.860 6.183 10.941 1.00 8.17 89 LYS A O 1
ATOM 712 N N . LEU A 1 90 ? 3.263 4.753 11.611 1.00 7.96 90 LEU A N 1
ATOM 713 C CA . LEU A 1 90 ? 3.040 5.451 12.872 1.00 7.20 90 LEU A CA 1
ATOM 714 C C . LEU A 1 90 ? 3.480 4.630 14.074 1.00 6.91 90 LEU A C 1
ATOM 715 O O . LEU A 1 90 ? 3.164 3.445 14.185 1.00 8.08 90 LEU A O 1
ATOM 720 N N . GLY A 1 91 ? 4.211 5.277 14.973 1.00 7.64 91 GLY A N 1
ATOM 721 C CA . GLY A 1 91 ? 4.675 4.611 16.172 1.00 7.24 91 GLY A CA 1
ATOM 722 C C . GLY A 1 91 ? 3.990 5.184 17.395 1.00 7.26 91 GLY A C 1
ATOM 723 O O . GLY A 1 91 ? 3.580 6.351 17.410 1.00 6.63 91 GLY A O 1
ATOM 724 N N . ILE A 1 92 ? 3.855 4.358 18.425 1.00 7.36 92 ILE A N 1
ATOM 725 C CA . ILE A 1 92 ? 3.217 4.795 19.653 1.00 7.70 92 ILE A CA 1
ATOM 726 C C . ILE A 1 92 ? 4.084 4.389 20.838 1.00 6.87 92 ILE A C 1
ATOM 727 O O . ILE A 1 92 ? 5.085 3.688 20.674 1.00 6.49 92 ILE A O 1
ATOM 732 N N . TYR A 1 93 ? 3.690 4.822 22.028 1.00 6.26 93 TYR A N 1
ATOM 733 C CA . TYR A 1 93 ? 4.471 4.568 23.226 1.00 6.24 93 TYR A CA 1
ATOM 734 C C . TYR A 1 93 ? 3.635 4.119 24.417 1.00 5.85 93 TYR A C 1
ATOM 735 O O . TYR A 1 93 ? 2.531 4.611 24.636 1.00 7.42 93 TYR A O 1
ATOM 744 N N . SER A 1 94 ? 4.157 3.148 25.159 1.00 5.48 94 SER A N 1
ATOM 745 C CA . SER A 1 94 ? 3.497 2.688 26.369 1.00 6.19 94 SER A CA 1
ATOM 746 C C . SER A 1 94 ? 4.571 2.326 27.379 1.00 6.84 94 SER A C 1
ATOM 747 O O . SER A 1 94 ? 5.753 2.597 27.160 1.00 5.98 94 SER A O 1
ATOM 750 N N . ASP A 1 95 ? 4.167 1.690 28.471 1.00 6.89 95 ASP A N 1
ATOM 751 C CA . ASP A 1 95 ? 5.095 1.375 29.540 1.00 6.10 95 ASP A CA 1
ATOM 752 C C . ASP A 1 95 ? 4.779 0.035 30.200 1.00 5.53 95 ASP A C 1
ATOM 753 O O . ASP A 1 95 ? 3.612 -0.315 30.383 1.00 6.53 95 ASP A O 1
ATOM 758 N N . ALA A 1 96 ? 5.827 -0.713 30.537 1.00 5.82 96 ALA A N 1
ATOM 759 C CA . ALA A 1 96 ? 5.687 -2.004 31.207 1.00 5.79 96 ALA A CA 1
ATOM 760 C C . ALA A 1 96 ? 5.443 -1.709 32.684 1.00 6.91 96 ALA A C 1
ATOM 761 O O . ALA A 1 96 ? 6.251 -2.053 33.547 1.00 7.60 96 ALA A O 1
ATOM 763 N N . GLY A 1 97 ? 4.320 -1.055 32.959 1.00 6.62 97 GLY A N 1
ATOM 764 C CA . GLY A 1 97 ? 3.979 -0.688 34.320 1.00 6.48 97 GLY A CA 1
ATOM 765 C C . GLY A 1 97 ? 2.596 -0.071 34.387 1.00 6.85 97 GLY A C 1
ATOM 766 O O . GLY A 1 97 ? 1.848 -0.103 33.409 1.00 6.64 97 GLY A O 1
ATOM 767 N N . SER A 1 98 ? 2.260 0.511 35.535 1.00 7.30 98 SER A N 1
ATOM 768 C CA . SER A 1 98 ? 0.945 1.112 35.731 1.00 7.82 98 SER A CA 1
ATOM 769 C C . SER A 1 98 ? 0.767 2.468 35.061 1.00 7.22 98 SER A C 1
ATOM 770 O O . SER A 1 98 ? -0.351 2.855 34.732 1.00 7.80 98 SER A O 1
ATOM 773 N N . GLN A 1 99 ? 1.867 3.186 34.868 1.00 7.78 99 GLN A N 1
ATOM 774 C CA . GLN A 1 99 ? 1.836 4.498 34.227 1.00 8.99 99 GLN A CA 1
ATOM 775 C C . GLN A 1 99 ? 3.120 4.710 33.446 1.00 8.74 99 GLN A C 1
ATOM 776 O O . GLN A 1 99 ? 4.128 4.056 33.711 1.00 8.11 99 GLN A O 1
ATOM 782 N N . THR A 1 100 ? 3.085 5.627 32.485 1.00 7.78 100 THR A N 1
ATOM 783 C CA . THR A 1 100 ? 4.274 5.932 31.706 1.00 7.46 100 THR A CA 1
ATOM 784 C C . THR A 1 100 ? 5.218 6.718 32.611 1.00 7.77 100 THR A C 1
ATOM 785 O O . THR A 1 100 ? 4.847 7.101 33.724 1.00 9.14 100 THR A O 1
ATOM 789 N N . CYS A 1 101 ? 6.434 6.961 32.141 1.00 7.56 101 CYS A N 1
ATOM 790 C CA . CYS A 1 101 ? 7.413 7.673 32.947 1.00 8.43 101 CYS A CA 1
ATOM 791 C C . CYS A 1 101 ? 7.037 9.105 33.326 1.00 9.35 101 CYS A C 1
ATOM 792 O O . CYS A 1 101 ? 7.537 9.636 34.316 1.00 11.45 101 CYS A O 1
ATOM 795 N N . SER A 1 102 ? 6.152 9.724 32.554 1.00 9.39 102 SER A N 1
ATOM 796 C CA . SER A 1 102 ? 5.720 11.087 32.845 1.00 9.67 102 SER A CA 1
ATOM 797 C C . SER A 1 102 ? 4.616 11.082 33.899 1.00 9.93 102 SER A C 1
ATOM 798 O O . SER A 1 102 ? 4.292 12.124 34.473 1.00 10.53 102 SER A O 1
ATOM 801 N N . ASN A 1 103 ? 4.039 9.908 34.139 1.00 10.27 103 ASN A N 1
ATOM 802 C CA . ASN A 1 103 ? 2.947 9.759 35.098 1.00 10.55 103 ASN A CA 1
ATOM 803 C C . ASN A 1 103 ? 1.716 10.522 34.615 1.00 11.56 103 ASN A C 1
ATOM 804 O O . ASN A 1 103 ? 0.852 10.890 35.411 1.00 12.12 103 ASN A O 1
ATOM 809 N N . LYS A 1 104 ? 1.634 10.745 33.304 1.00 9.72 104 LYS A N 1
ATOM 810 C CA . LYS A 1 104 ? 0.513 11.475 32.710 1.00 11.38 104 LYS A CA 1
ATOM 811 C C . LYS A 1 104 ? -0.484 10.580 31.980 1.00 9.62 104 LYS A C 1
ATOM 812 O O . LYS A 1 104 ? -1.528 11.045 31.523 1.00 11.30 104 LYS A O 1
ATOM 818 N N . MET A 1 105 ? -0.161 9.298 31.860 1.00 9.24 105 MET A N 1
ATOM 819 C CA . MET A 1 105 ? -1.045 8.353 31.188 1.00 8.73 105 MET A CA 1
ATOM 820 C C . MET A 1 105 ? -0.749 6.938 31.677 1.00 7.84 105 MET A C 1
ATOM 821 O O . MET A 1 105 ? 0.291 6.692 32.292 1.00 7.36 105 MET A O 1
ATOM 826 N N . PRO A 1 106 ? -1.664 5.991 31.418 1.00 6.30 106 PRO A N 1
ATOM 827 C CA . PRO A 1 106 ? -1.463 4.608 31.859 1.00 8.47 106 PRO A CA 1
ATOM 828 C C . PRO A 1 106 ? -0.366 3.851 31.124 1.00 8.14 106 PRO A C 1
ATOM 829 O O . PRO A 1 106 ? 0.068 4.243 30.036 1.00 8.18 106 PRO A O 1
ATOM 833 N N . GLY A 1 107 ? 0.071 2.765 31.757 1.00 8.60 107 GLY A N 1
ATOM 834 C CA . GLY A 1 107 ? 1.052 1.868 31.183 1.00 8.45 107 GLY A CA 1
ATOM 835 C C . GLY A 1 107 ? 0.207 0.667 30.785 1.00 7.78 107 GLY A C 1
ATOM 836 O O . GLY A 1 107 ? -0.994 0.655 31.059 1.00 8.56 107 GLY A O 1
ATOM 837 N N . SER A 1 108 ? 0.809 -0.344 30.166 1.00 6.67 108 SER A N 1
ATOM 838 C CA . SER A 1 108 ? 0.060 -1.516 29.717 1.00 7.17 108 SER A CA 1
ATOM 839 C C . SER A 1 108 ? 0.162 -2.764 30.589 1.00 6.99 108 SER A C 1
ATOM 840 O O . SER A 1 108 ? -0.318 -3.826 30.196 1.00 7.20 108 SER A O 1
ATOM 843 N N . LEU A 1 109 ? 0.773 -2.657 31.763 1.00 7.65 109 LEU A N 1
ATOM 844 C CA . LEU A 1 109 ? 0.900 -3.831 32.622 1.00 7.47 109 LEU A CA 1
ATOM 845 C C . LEU A 1 109 ? -0.485 -4.386 32.959 1.00 7.81 109 LEU A C 1
ATOM 846 O O . LEU A 1 109 ? -1.356 -3.660 33.448 1.00 8.73 109 LEU A O 1
ATOM 851 N N . ASP A 1 110 ? -0.671 -5.674 32.675 1.00 7.59 110 ASP A N 1
ATOM 852 C CA . ASP A 1 110 ? -1.927 -6.395 32.894 1.00 7.02 110 ASP A CA 1
ATOM 853 C C . ASP A 1 110 ? -3.019 -6.009 31.892 1.00 8.54 110 ASP A C 1
ATOM 854 O O . ASP A 1 110 ? -4.183 -6.380 32.056 1.00 9.28 110 ASP A O 1
ATOM 859 N N . HIS A 1 111 ? -2.627 -5.280 30.848 1.00 7.98 111 HIS A N 1
ATOM 860 C CA . HIS A 1 111 ? -3.542 -4.844 29.790 1.00 9.02 111 HIS A CA 1
ATOM 861 C C . HIS A 1 111 ? -2.867 -5.043 28.439 1.00 8.17 111 HIS A C 1
ATOM 862 O O . HIS A 1 111 ? -3.315 -4.496 27.429 1.00 8.96 111 HIS A O 1
ATOM 869 N N . GLU A 1 112 ? -1.796 -5.830 28.423 1.00 8.50 112 GLU A N 1
ATOM 870 C CA . GLU A 1 112 ? -1.019 -6.053 27.208 1.00 7.29 112 GLU A CA 1
ATOM 871 C C . GLU A 1 112 ? -1.792 -6.527 25.982 1.00 7.48 112 GLU A C 1
ATOM 872 O O . GLU A 1 112 ? -1.688 -5.930 24.908 1.00 7.74 112 GLU A O 1
ATOM 878 N N . GLU A 1 113 ? -2.558 -7.600 26.128 1.00 7.42 113 GLU A N 1
ATOM 879 C CA . GLU A 1 113 ? -3.327 -8.121 25.004 1.00 7.79 113 GLU A CA 1
ATOM 880 C C . GLU A 1 113 ? -4.330 -7.092 24.488 1.00 8.80 113 GLU A C 1
ATOM 881 O O . GLU A 1 113 ? -4.419 -6.842 23.283 1.00 8.92 113 GLU A O 1
ATOM 887 N N . GLN A 1 114 ? -5.083 -6.499 25.405 1.00 8.96 114 GLN A N 1
ATOM 888 C CA . GLN A 1 114 ? -6.077 -5.500 25.044 1.00 10.49 114 GLN A CA 1
ATOM 889 C C . GLN A 1 114 ? -5.442 -4.293 24.361 1.00 9.14 114 GLN A C 1
ATOM 890 O O . GLN A 1 114 ? -5.966 -3.786 23.368 1.00 9.90 114 GLN A O 1
ATOM 896 N N . ASP A 1 115 ? -4.308 -3.836 24.882 1.00 8.35 115 ASP A N 1
ATOM 897 C CA . ASP A 1 115 ? -3.639 -2.681 24.296 1.00 8.06 115 ASP A CA 1
ATOM 898 C C . ASP A 1 115 ? -3.055 -2.981 22.919 1.00 8.22 115 ASP A C 1
ATOM 899 O O . ASP A 1 115 ? -3.138 -2.147 22.019 1.00 9.60 115 ASP A O 1
ATOM 904 N N . VAL A 1 116 ? -2.472 -4.163 22.738 1.00 7.03 116 VAL A N 1
ATOM 905 C CA . VAL A 1 116 ? -1.921 -4.499 21.431 1.00 7.65 116 VAL A CA 1
ATOM 906 C C . VAL A 1 116 ? -3.059 -4.613 20.415 1.00 8.10 116 VAL A C 1
ATOM 907 O O . VAL A 1 116 ? -2.921 -4.174 19.274 1.00 8.77 116 VAL A O 1
ATOM 911 N N . LYS A 1 117 ? -4.183 -5.197 20.826 1.00 9.20 117 LYS A N 1
ATOM 912 C CA . LYS A 1 117 ? -5.325 -5.317 19.923 1.00 10.24 117 LYS A CA 1
ATOM 913 C C . LYS A 1 117 ? -5.801 -3.920 19.544 1.00 8.98 117 LYS A C 1
ATOM 914 O O . LYS A 1 117 ? -6.145 -3.664 18.390 1.00 9.86 117 LYS A O 1
ATOM 920 N N . THR A 1 118 ? -5.825 -3.023 20.526 1.00 9.47 118 THR A N 1
ATOM 921 C CA . THR A 1 118 ? -6.243 -1.645 20.290 1.00 9.41 118 THR A CA 1
ATOM 922 C C . THR A 1 118 ? -5.283 -0.982 19.304 1.00 9.67 118 THR A C 1
ATOM 923 O O . THR A 1 118 ? -5.712 -0.394 18.310 1.00 9.33 118 THR A O 1
ATOM 927 N N . PHE A 1 119 ? -3.984 -1.082 19.573 1.00 8.70 119 PHE A N 1
ATOM 928 C CA . PHE A 1 119 ? -2.989 -0.482 18.684 1.00 8.81 119 PHE A CA 1
ATOM 929 C C . PHE A 1 119 ? -3.116 -1.013 17.260 1.00 8.90 119 PHE A C 1
ATOM 930 O O . PHE A 1 119 ? -3.061 -0.246 16.296 1.00 8.80 119 PHE A O 1
ATOM 938 N N . ALA A 1 120 ? -3.278 -2.326 17.126 1.00 8.64 120 ALA A N 1
ATOM 939 C CA . ALA A 1 120 ? -3.416 -2.935 15.810 1.00 10.09 120 ALA A CA 1
ATOM 940 C C . ALA A 1 120 ? -4.662 -2.409 15.098 1.00 9.72 120 ALA A C 1
ATOM 941 O O . ALA A 1 120 ? -4.626 -2.128 13.898 1.00 10.48 120 ALA A O 1
ATOM 943 N N . SER A 1 121 ? -5.759 -2.265 15.836 1.00 10.23 121 SER A N 1
ATOM 944 C CA . SER A 1 121 ? -7.001 -1.769 15.245 1.00 10.92 121 SER A CA 1
ATOM 945 C C . SER A 1 121 ? -6.843 -0.320 14.790 1.00 11.22 121 SER A C 1
ATOM 946 O O . SER A 1 121 ? -7.534 0.130 13.877 1.00 11.54 121 SER A O 1
ATOM 949 N N . TRP A 1 122 ? -5.929 0.406 15.427 1.00 10.03 122 TRP A N 1
ATOM 950 C CA . TRP A 1 122 ? -5.684 1.800 15.073 1.00 10.42 122 TRP A CA 1
ATOM 951 C C . TRP A 1 122 ? -4.720 1.925 13.901 1.00 10.13 122 TRP A C 1
ATOM 952 O O . TRP A 1 122 ? -4.589 2.996 13.309 1.00 12.51 122 TRP A O 1
ATOM 963 N N . GLY A 1 123 ? -4.040 0.833 13.574 1.00 9.29 123 GLY A N 1
ATOM 964 C CA . GLY A 1 123 ? -3.089 0.863 12.479 1.00 9.90 123 GLY A CA 1
ATOM 965 C C . GLY A 1 123 ? -1.684 1.2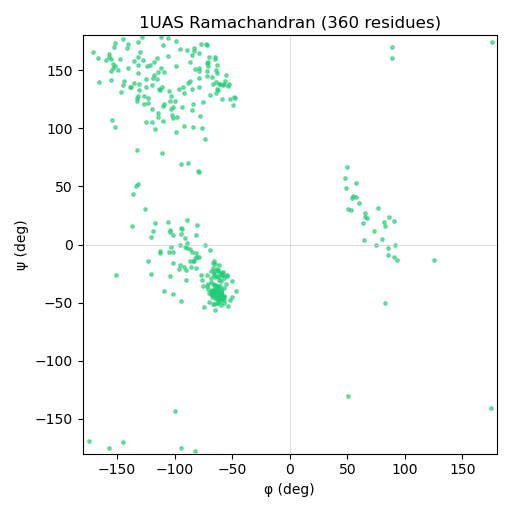30 12.926 1.00 9.33 123 GLY A C 1
ATOM 966 O O . GLY A 1 123 ? -0.863 1.664 12.116 1.00 9.67 123 GLY A O 1
ATOM 967 N N . VAL A 1 124 ? -1.405 1.065 14.216 1.00 8.22 124 VAL A N 1
ATOM 968 C CA . VAL A 1 124 ? -0.081 1.368 14.757 1.00 7.89 124 VAL A CA 1
ATOM 969 C C . VAL A 1 124 ? 0.937 0.384 14.184 1.00 7.50 124 VAL A C 1
ATOM 970 O O . VAL A 1 124 ? 0.667 -0.810 14.084 1.00 7.52 124 VAL A O 1
ATOM 974 N N . ASP A 1 125 ? 2.114 0.893 13.825 1.00 7.29 125 ASP A N 1
ATOM 975 C CA . ASP A 1 125 ? 3.165 0.079 13.220 1.00 6.85 125 ASP A CA 1
ATOM 976 C C . ASP A 1 125 ? 4.411 -0.103 14.077 1.00 6.93 125 ASP A C 1
ATOM 977 O O . ASP A 1 125 ? 5.307 -0.865 13.711 1.00 7.13 125 ASP A O 1
ATOM 982 N N . TYR A 1 126 ? 4.468 0.579 15.213 1.00 6.89 126 TYR A N 1
ATOM 983 C CA . TYR A 1 126 ? 5.657 0.532 16.052 1.00 6.57 126 TYR A CA 1
ATOM 984 C C . TYR A 1 126 ? 5.299 0.851 17.499 1.00 6.16 126 TYR A C 1
ATOM 985 O O . TYR A 1 126 ? 4.452 1.706 17.759 1.00 6.27 126 TYR A O 1
ATOM 994 N N . LEU A 1 127 ? 5.939 0.152 18.434 1.00 5.48 127 LEU A N 1
ATOM 995 C CA . LEU A 1 127 ? 5.708 0.378 19.857 1.00 5.60 127 LEU A CA 1
ATOM 996 C C . LEU A 1 127 ? 7.012 0.498 20.639 1.00 5.67 127 LEU A C 1
ATOM 997 O O . LEU A 1 127 ? 7.875 -0.377 20.555 1.00 5.76 127 LEU A O 1
ATOM 1002 N N . LYS A 1 128 ? 7.155 1.594 21.383 1.00 5.39 128 LYS A N 1
ATOM 1003 C CA . LYS A 1 128 ? 8.311 1.808 22.252 1.00 5.13 128 LYS A CA 1
ATOM 1004 C C . LYS A 1 128 ? 7.708 1.490 23.618 1.00 5.35 128 LYS A C 1
ATOM 1005 O O . LYS A 1 128 ? 6.673 2.045 23.980 1.00 6.10 128 LYS A O 1
ATOM 1011 N N . TYR A 1 129 ? 8.351 0.603 24.370 1.00 5.97 129 TYR A N 1
ATOM 1012 C CA . TYR A 1 129 ? 7.817 0.158 25.657 1.00 5.54 129 TYR A CA 1
ATOM 1013 C C . TYR A 1 129 ? 8.760 0.469 26.820 1.00 4.92 129 TYR A C 1
ATOM 1014 O O . TYR A 1 129 ? 9.772 -0.211 27.006 1.00 5.76 129 TYR A O 1
ATOM 1023 N N . ASP A 1 130 ? 8.391 1.481 27.609 1.00 6.14 130 ASP A N 1
ATOM 1024 C CA . ASP A 1 130 ? 9.192 1.962 28.737 1.00 6.76 130 ASP A CA 1
ATOM 1025 C C . ASP A 1 130 ? 9.163 1.113 30.010 1.00 6.11 130 ASP A C 1
ATOM 1026 O O . ASP A 1 130 ? 8.360 0.189 30.143 1.00 6.56 130 ASP A O 1
ATOM 1031 N N . ASN A 1 131 ? 10.014 1.484 30.964 1.00 7.33 131 ASN A N 1
ATOM 1032 C CA . ASN A 1 131 ? 10.211 0.714 32.190 1.00 6.58 131 ASN A CA 1
ATOM 1033 C C . ASN A 1 131 ? 9.854 1.349 33.547 1.00 6.88 131 ASN A C 1
ATOM 1034 O O . ASN A 1 131 ? 10.307 0.861 34.584 1.00 7.82 131 ASN A O 1
ATOM 1039 N N . CYS A 1 132 ? 9.046 2.408 33.556 1.00 6.34 132 CYS A N 1
ATOM 1040 C CA . CYS A 1 132 ? 8.672 3.055 34.822 1.00 7.21 132 CYS A CA 1
ATOM 1041 C C . CYS A 1 132 ? 7.481 2.403 35.514 1.00 7.44 132 CYS A C 1
ATOM 1042 O O . CYS A 1 132 ? 6.736 1.638 34.904 1.00 7.16 132 CYS A O 1
ATOM 1045 N N . ASN A 1 133 ? 7.326 2.712 36.801 1.00 7.14 133 ASN A N 1
ATOM 1046 C CA . ASN A 1 133 ? 6.209 2.217 37.602 1.00 7.65 133 ASN A CA 1
ATOM 1047 C C . ASN A 1 133 ? 6.009 0.712 37.436 1.00 7.50 133 ASN A C 1
ATOM 1048 O O . ASN A 1 133 ? 4.920 0.255 37.077 1.00 7.22 133 ASN A O 1
ATOM 1053 N N . ASP A 1 134 ? 7.061 -0.047 37.738 1.00 7.70 134 ASP A N 1
ATOM 1054 C CA . ASP A 1 134 ? 7.053 -1.500 37.579 1.00 8.09 134 ASP A CA 1
ATOM 1055 C C . ASP A 1 134 ? 6.248 -2.333 38.574 1.00 8.02 134 ASP A C 1
ATOM 1056 O O . ASP A 1 134 ? 6.222 -3.557 38.466 1.00 7.93 134 ASP A O 1
ATOM 1061 N N . ALA A 1 135 ? 5.606 -1.680 39.536 1.00 7.54 135 ALA A N 1
ATOM 1062 C CA . ALA A 1 135 ? 4.786 -2.381 40.522 1.00 8.62 135 ALA A CA 1
ATOM 1063 C C . ALA A 1 135 ? 5.518 -3.519 41.235 1.00 7.80 135 ALA A C 1
ATOM 1064 O O . ALA A 1 135 ? 4.899 -4.501 41.649 1.00 8.18 135 ALA A O 1
ATOM 1066 N N . GLY A 1 136 ? 6.831 -3.387 41.377 1.00 8.16 136 GLY A N 1
ATOM 1067 C CA . GLY A 1 136 ? 7.605 -4.415 42.053 1.00 8.27 136 GLY A CA 1
ATOM 1068 C C . GLY A 1 136 ? 7.667 -5.745 41.326 1.00 8.35 136 GLY A C 1
ATOM 1069 O O . GLY A 1 136 ? 7.904 -6.784 41.940 1.00 9.25 136 GLY A O 1
ATOM 1070 N N . ARG A 1 137 ? 7.454 -5.718 40.014 1.00 7.52 137 ARG A N 1
ATOM 1071 C CA . ARG A 1 137 ? 7.499 -6.931 39.211 1.00 7.60 137 ARG A CA 1
ATOM 1072 C C . ARG A 1 137 ? 8.753 -6.910 38.338 1.00 6.34 137 ARG A C 1
ATOM 1073 O O . ARG A 1 137 ? 9.228 -5.845 37.940 1.00 6.90 137 ARG A O 1
ATOM 1081 N N . SER A 1 138 ? 9.299 -8.090 38.061 1.00 7.17 138 SER A N 1
ATOM 1082 C CA . SER A 1 138 ? 10.539 -8.197 37.300 1.00 6.45 138 SER A CA 1
ATOM 1083 C C . SER A 1 138 ? 10.506 -7.691 35.870 1.00 6.90 138 SER A C 1
ATOM 1084 O O . SER A 1 138 ? 9.460 -7.647 35.225 1.00 7.16 138 SER A O 1
ATOM 1087 N N . VAL A 1 139 ? 11.681 -7.303 35.389 1.00 7.39 139 VAL A N 1
ATOM 1088 C CA . VAL A 1 139 ? 11.829 -6.830 34.026 1.00 7.60 139 VAL A CA 1
ATOM 1089 C C . VAL A 1 139 ? 11.402 -7.946 33.081 1.00 7.60 139 VAL A C 1
ATOM 1090 O O . VAL A 1 139 ? 10.637 -7.723 32.145 1.00 8.38 139 VAL A O 1
ATOM 1094 N N . MET A 1 140 ? 11.874 -9.162 33.337 1.00 8.38 140 MET A N 1
ATOM 1095 C CA . MET A 1 140 ? 11.526 -10.263 32.455 1.00 9.76 140 MET A CA 1
ATOM 1096 C C . MET A 1 140 ? 10.034 -10.587 32.444 1.00 8.88 140 MET A C 1
ATOM 1097 O O . MET A 1 140 ? 9.480 -10.875 31.390 1.00 8.77 140 MET A O 1
ATOM 1102 N N . GLU A 1 141 ? 9.370 -10.536 33.596 1.00 7.99 141 GLU A N 1
ATOM 1103 C CA . GLU A 1 141 ? 7.939 -10.830 33.614 1.00 7.83 141 GLU A CA 1
ATOM 1104 C C . GLU A 1 141 ? 7.165 -9.769 32.841 1.00 8.01 141 GLU A C 1
ATOM 1105 O O . GLU A 1 141 ? 6.365 -10.084 31.958 1.00 7.85 141 GLU A O 1
ATOM 1111 N N . ARG A 1 142 ? 7.412 -8.507 33.171 1.00 7.02 142 ARG A N 1
ATOM 1112 C CA . ARG A 1 142 ? 6.708 -7.414 32.520 1.00 7.15 142 ARG A CA 1
ATOM 1113 C C . ARG A 1 142 ? 6.938 -7.375 31.015 1.00 6.80 142 ARG A C 1
ATOM 1114 O O . ARG A 1 142 ? 5.992 -7.196 30.250 1.00 7.23 142 ARG A O 1
ATOM 1122 N N . TYR A 1 143 ? 8.179 -7.554 30.573 1.00 6.92 143 TYR A N 1
ATOM 1123 C CA . TYR A 1 143 ? 8.420 -7.529 29.139 1.00 6.24 143 TYR A CA 1
ATOM 1124 C C . TYR A 1 143 ? 7.969 -8.806 28.436 1.00 7.50 143 TYR A C 1
ATOM 1125 O O . TYR A 1 143 ? 7.555 -8.759 27.278 1.00 7.67 143 TYR A O 1
ATOM 1134 N N . THR A 1 144 ? 8.023 -9.941 29.128 1.00 7.07 144 THR A N 1
ATOM 1135 C CA . THR A 1 144 ? 7.573 -11.197 28.532 1.00 7.64 144 THR A CA 1
ATOM 1136 C C . THR A 1 144 ? 6.078 -11.103 28.229 1.00 7.71 144 THR A C 1
ATOM 1137 O O . THR A 1 144 ? 5.613 -11.578 27.192 1.00 8.02 144 THR A O 1
ATOM 1141 N N . ARG A 1 145 ? 5.324 -10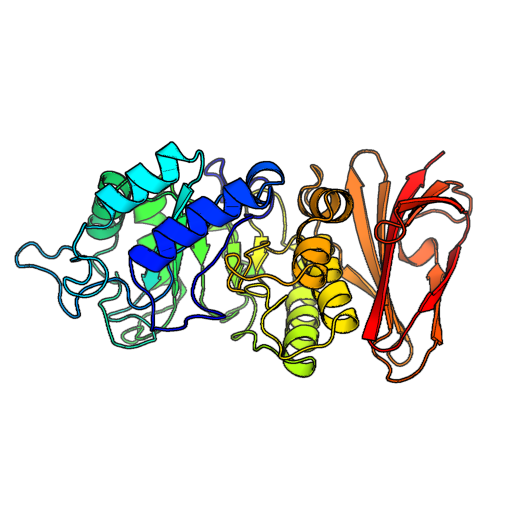.485 29.134 1.00 6.08 145 ARG A N 1
ATOM 1142 C CA . ARG A 1 145 ? 3.889 -10.339 28.940 1.00 6.44 145 ARG A CA 1
ATOM 1143 C C . ARG A 1 145 ? 3.585 -9.574 27.652 1.00 6.60 145 ARG A C 1
ATOM 1144 O O . ARG A 1 145 ? 2.732 -9.988 26.862 1.00 7.26 145 ARG A O 1
ATOM 1152 N N . MET A 1 146 ? 4.287 -8.466 27.425 1.00 6.71 146 MET A N 1
ATOM 1153 C CA . MET A 1 146 ? 4.043 -7.688 26.217 1.00 6.26 146 MET A CA 1
ATOM 1154 C C . MET A 1 146 ? 4.577 -8.404 24.978 1.00 6.89 146 MET A C 1
ATOM 1155 O O . MET A 1 146 ? 3.973 -8.327 23.910 1.00 8.01 146 MET A O 1
ATOM 1160 N N . SER A 1 147 ? 5.699 -9.107 25.112 1.00 6.71 147 SER A N 1
ATOM 1161 C CA . SER A 1 147 ? 6.258 -9.827 23.970 1.00 7.29 147 SER A CA 1
ATOM 1162 C C . SER A 1 147 ? 5.238 -10.845 23.467 1.00 7.82 147 SER A C 1
ATOM 1163 O O . SER A 1 147 ? 5.007 -10.968 22.262 1.00 7.66 147 SER A O 1
ATOM 1166 N N . ASN A 1 148 ? 4.629 -11.575 24.396 1.00 7.43 148 ASN A N 1
ATOM 1167 C CA . ASN A 1 148 ? 3.626 -12.573 24.042 1.00 8.02 148 ASN A CA 1
ATOM 1168 C C . ASN A 1 148 ? 2.430 -11.931 23.352 1.00 7.81 148 ASN A C 1
ATOM 1169 O O . ASN A 1 148 ? 1.939 -12.440 22.345 1.00 7.81 148 ASN A O 1
ATOM 1174 N N . ALA A 1 149 ? 1.958 -10.814 23.897 1.00 7.18 149 ALA A N 1
ATOM 1175 C CA . ALA A 1 149 ? 0.816 -10.118 23.315 1.00 7.18 149 ALA A CA 1
ATOM 1176 C C . ALA A 1 149 ? 1.136 -9.638 21.902 1.00 8.03 149 ALA A C 1
ATOM 1177 O O . ALA A 1 149 ? 0.299 -9.723 21.004 1.00 8.54 149 ALA A O 1
ATOM 1179 N N . MET A 1 150 ? 2.352 -9.137 21.709 1.00 8.63 150 MET A N 1
ATOM 1180 C CA . MET A 1 150 ? 2.776 -8.638 20.404 1.00 8.58 150 MET A CA 1
ATOM 1181 C C . MET A 1 150 ? 2.883 -9.743 19.355 1.00 9.76 150 MET A C 1
ATOM 1182 O O . MET A 1 150 ? 2.446 -9.572 18.216 1.00 10.93 150 MET A O 1
ATOM 1187 N N . LYS A 1 151 ? 3.462 -10.875 19.740 1.00 10.11 151 LYS A N 1
ATOM 1188 C CA . LYS A 1 151 ? 3.628 -11.988 18.812 1.00 10.70 151 LYS A CA 1
ATOM 1189 C C . LYS A 1 151 ? 2.303 -12.611 18.391 1.00 12.01 151 LYS A C 1
ATOM 1190 O O . LYS A 1 151 ? 2.225 -13.271 17.355 1.00 13.67 151 LYS A O 1
ATOM 1196 N N . THR A 1 152 ? 1.260 -12.385 19.182 1.00 9.96 152 THR A N 1
ATOM 1197 C CA . THR A 1 152 ? -0.055 -12.940 18.883 1.00 10.56 152 THR A CA 1
ATOM 1198 C C . THR A 1 152 ? -1.024 -11.937 18.260 1.00 11.16 152 THR A C 1
ATOM 1199 O O . THR A 1 152 ? -1.742 -12.266 17.311 1.00 12.80 152 THR A O 1
ATOM 1203 N N . TYR A 1 153 ? -1.036 -10.714 18.782 1.00 10.62 153 TYR A N 1
ATOM 1204 C CA . TYR A 1 153 ? -1.960 -9.694 18.300 1.00 10.55 153 TYR A CA 1
ATOM 1205 C C . TYR A 1 153 ? -1.345 -8.505 17.566 1.00 10.42 153 TYR A C 1
ATOM 1206 O O . TYR A 1 153 ? -2.072 -7.678 17.015 1.00 11.42 153 TYR A O 1
ATOM 1215 N N . GLY A 1 154 ? -0.019 -8.412 17.558 1.00 10.10 154 GLY A N 1
ATOM 1216 C CA . GLY A 1 154 ? 0.626 -7.298 16.882 1.00 9.93 154 GLY A CA 1
ATOM 1217 C C . GLY A 1 154 ? 1.784 -7.732 16.006 1.00 10.11 154 GLY A C 1
ATOM 1218 O O . GLY A 1 154 ? 2.877 -7.168 16.074 1.00 10.52 154 GLY A O 1
ATOM 1219 N N . LYS A 1 155 ? 1.538 -8.723 15.160 1.00 10.78 155 LYS A N 1
ATOM 1220 C CA . LYS A 1 155 ? 2.578 -9.255 14.289 1.00 12.02 155 LYS A CA 1
ATOM 1221 C C . LYS A 1 155 ? 3.237 -8.251 13.351 1.00 11.96 155 LYS A C 1
ATOM 1222 O O . LYS A 1 155 ? 4.363 -8.472 12.905 1.00 13.96 155 LYS A O 1
ATOM 1228 N N . ASN A 1 156 ? 2.549 -7.155 13.046 1.00 11.40 156 ASN A N 1
ATOM 1229 C CA . ASN A 1 156 ? 3.117 -6.152 12.149 1.00 11.85 156 ASN A CA 1
ATOM 1230 C C . ASN A 1 156 ? 3.573 -4.909 12.896 1.00 9.98 156 ASN A C 1
ATOM 1231 O O . ASN A 1 156 ? 3.745 -3.844 12.300 1.00 9.86 156 ASN A O 1
ATOM 1236 N N . ILE A 1 157 ? 3.772 -5.048 14.202 1.00 8.34 157 ILE A N 1
ATOM 1237 C CA . ILE A 1 157 ? 4.208 -3.925 15.019 1.00 7.81 157 ILE A CA 1
ATOM 1238 C C . ILE A 1 157 ? 5.648 -4.104 15.497 1.00 7.43 157 ILE A C 1
ATOM 1239 O O . ILE A 1 157 ? 5.972 -5.070 16.189 1.00 7.17 157 ILE A O 1
ATOM 1244 N N . PHE A 1 158 ? 6.511 -3.171 15.106 1.00 6.38 158 PHE A N 1
ATOM 1245 C CA . PHE A 1 158 ? 7.913 -3.196 15.505 1.00 6.71 158 PHE A CA 1
ATOM 1246 C C . PHE A 1 158 ? 7.929 -3.042 17.024 1.00 6.87 158 PHE A C 1
ATOM 1247 O O . PHE A 1 158 ? 7.234 -2.185 17.570 1.00 6.82 158 PHE A O 1
ATOM 1255 N N . PHE A 1 159 ? 8.718 -3.869 17.703 1.00 5.65 159 PHE A N 1
ATOM 1256 C CA . PHE A 1 159 ? 8.783 -3.828 19.158 1.00 5.94 159 PHE A CA 1
ATOM 1257 C C . PHE A 1 159 ? 10.109 -3.291 19.680 1.00 5.02 159 PHE A C 1
ATOM 1258 O O . PHE A 1 159 ? 11.136 -3.968 19.624 1.00 6.33 159 PHE A O 1
ATOM 1266 N N . SER A 1 160 ? 10.066 -2.061 20.189 1.00 4.87 160 SER A N 1
ATOM 1267 C CA . SER A 1 160 ? 11.232 -1.387 20.750 1.00 5.48 160 SER A CA 1
ATOM 1268 C C . SER A 1 160 ? 11.171 -1.416 22.276 1.00 6.41 160 SER A C 1
ATOM 1269 O O . SER A 1 160 ? 10.250 -0.859 22.876 1.00 6.50 160 SER A O 1
ATOM 1272 N N . LEU A 1 161 ? 12.142 -2.079 22.898 1.00 5.93 161 LEU A N 1
ATOM 1273 C CA . LEU A 1 161 ? 12.195 -2.149 24.355 1.00 5.98 161 LEU A CA 1
ATOM 1274 C C . LEU A 1 161 ? 12.974 -0.959 24.888 1.00 6.04 161 LEU A C 1
ATOM 1275 O O . LEU A 1 161 ? 14.003 -0.573 24.328 1.00 6.82 161 LEU A O 1
ATOM 1280 N N . CYS A 1 162 ? 12.475 -0.380 25.974 1.00 5.93 162 CYS A N 1
ATOM 1281 C CA . CYS A 1 162 ? 13.117 0.766 26.586 1.00 6.29 162 CYS A CA 1
ATOM 1282 C C . CYS A 1 162 ? 13.226 0.566 28.092 1.00 6.01 162 CYS A C 1
ATOM 1283 O O . CYS A 1 162 ? 12.388 1.053 28.853 1.00 6.98 162 CYS A O 1
ATOM 1286 N N . GLU A 1 163 ? 14.240 -0.181 28.521 1.00 5.87 163 GLU A N 1
ATOM 1287 C CA . GLU A 1 163 ? 14.437 -0.389 29.947 1.00 7.11 163 GLU A CA 1
ATOM 1288 C C . GLU A 1 163 ? 15.850 -0.008 30.383 1.00 7.94 163 GLU A C 1
ATOM 1289 O O . GLU A 1 163 ? 16.433 -0.574 31.311 1.00 6.65 163 GLU A O 1
ATOM 1295 N N . TRP A 1 164 ? 16.382 0.972 29.657 1.00 8.28 164 TRP A N 1
ATOM 1296 C CA . TRP A 1 164 ? 17.660 1.613 29.940 1.00 7.05 164 TRP A CA 1
ATOM 1297 C C . TRP A 1 164 ? 18.907 0.773 30.180 1.00 8.20 164 TRP A C 1
ATOM 1298 O O . TRP A 1 164 ? 19.800 1.196 30.916 1.00 8.66 164 TRP A O 1
ATOM 1309 N N . GLY A 1 165 ? 18.982 -0.396 29.557 1.00 7.93 165 GLY A N 1
ATOM 1310 C CA . GLY A 1 165 ? 20.148 -1.242 29.730 1.00 8.72 165 GLY A CA 1
ATOM 1311 C C . GLY A 1 165 ? 20.157 -2.057 31.009 1.00 9.64 165 GLY A C 1
ATOM 1312 O O . GLY A 1 165 ? 21.137 -2.741 31.305 1.00 9.50 165 GLY A O 1
ATOM 1313 N N . LYS A 1 166 ? 19.074 -1.992 31.776 1.00 9.13 166 LYS A N 1
ATOM 1314 C CA . LYS A 1 166 ? 19.006 -2.755 33.014 1.00 9.84 166 LYS A CA 1
ATOM 1315 C C . LYS A 1 166 ? 19.077 -4.248 32.715 1.00 9.59 166 LYS A C 1
ATOM 1316 O O . LYS A 1 166 ? 18.391 -4.749 31.826 1.00 9.24 166 LYS A O 1
ATOM 1322 N N . GLU A 1 167 ? 19.927 -4.950 33.456 1.00 10.45 167 GLU A N 1
ATOM 1323 C CA . GLU A 1 167 ? 20.086 -6.389 33.296 1.00 10.22 167 GLU A CA 1
ATOM 1324 C C . GLU A 1 167 ? 20.668 -6.842 31.951 1.00 9.52 167 GLU A C 1
ATOM 1325 O O . GLU A 1 167 ? 20.408 -7.954 31.497 1.00 9.63 167 GLU A O 1
ATOM 1331 N N . ASN A 1 168 ? 21.457 -5.972 31.323 1.00 9.74 168 ASN A N 1
ATOM 1332 C CA . ASN A 1 168 ? 22.125 -6.286 30.056 1.00 9.00 168 ASN A CA 1
ATOM 1333 C C . ASN A 1 168 ? 21.202 -6.859 28.979 1.00 8.83 168 ASN A C 1
ATOM 1334 O O . ASN A 1 168 ? 21.352 -8.012 28.569 1.00 9.38 168 ASN A O 1
ATOM 1339 N N . PRO A 1 169 ? 20.258 -6.048 28.476 1.00 6.90 169 PRO A N 1
ATOM 1340 C CA . PRO A 1 169 ? 19.314 -6.492 27.444 1.00 7.63 169 PRO A CA 1
ATOM 1341 C C . PRO A 1 169 ? 19.911 -7.085 26.167 1.00 7.12 169 PRO A C 1
ATOM 1342 O O . PRO A 1 169 ? 19.271 -7.894 25.503 1.00 7.93 169 PRO A O 1
ATOM 1346 N N . ALA A 1 170 ? 21.130 -6.694 25.818 1.00 7.45 170 ALA A N 1
ATOM 1347 C CA . ALA A 1 170 ? 21.739 -7.224 24.604 1.00 6.24 170 ALA A CA 1
ATOM 1348 C C . ALA A 1 170 ? 21.841 -8.746 24.652 1.00 7.76 170 ALA A C 1
ATOM 1349 O O . ALA A 1 170 ? 21.842 -9.409 23.616 1.00 8.42 170 ALA A O 1
ATOM 1351 N N . THR A 1 171 ? 21.905 -9.299 25.859 1.00 7.94 171 THR A N 1
ATOM 1352 C CA . THR A 1 171 ? 22.033 -10.743 26.017 1.00 8.57 171 THR A CA 1
ATOM 1353 C C . THR A 1 171 ? 20.718 -11.520 26.019 1.00 9.09 171 THR A C 1
ATOM 1354 O O .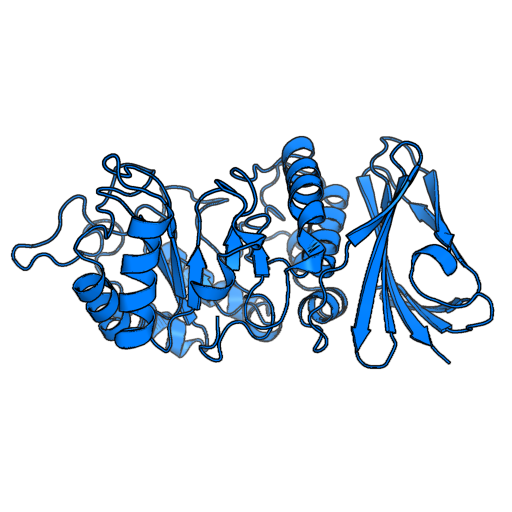 THR A 1 171 ? 20.736 -12.750 26.073 1.00 10.23 171 THR A O 1
ATOM 1358 N N . TRP A 1 172 ? 19.582 -10.828 25.952 1.00 8.60 172 TRP A N 1
ATOM 1359 C CA . TRP A 1 172 ? 18.296 -11.525 25.967 1.00 8.79 172 TRP A CA 1
ATOM 1360 C C . TRP A 1 172 ? 17.128 -10.863 25.239 1.00 9.08 172 TRP A C 1
ATOM 1361 O O . TRP A 1 172 ? 16.209 -11.553 24.795 1.00 10.71 172 TRP A O 1
ATOM 1372 N N . ALA A 1 173 ? 17.153 -9.541 25.115 1.00 8.24 173 ALA A N 1
ATOM 1373 C CA . ALA A 1 173 ? 16.054 -8.816 24.478 1.00 8.64 173 ALA A CA 1
ATOM 1374 C C . ALA A 1 173 ? 15.750 -9.207 23.036 1.00 8.03 173 ALA A C 1
ATOM 1375 O O . ALA A 1 173 ? 14.628 -9.014 22.567 1.00 8.42 173 ALA A O 1
ATOM 1377 N N . GLY A 1 174 ? 16.741 -9.751 22.336 1.00 8.89 174 GLY A N 1
ATOM 1378 C CA . GLY A 1 174 ? 16.538 -10.162 20.957 1.00 9.20 174 GLY A CA 1
ATOM 1379 C C . GLY A 1 174 ? 15.508 -11.267 20.817 1.00 9.88 174 GLY A C 1
ATOM 1380 O O . GLY A 1 174 ? 14.953 -11.480 19.740 1.00 9.94 174 GLY A O 1
ATOM 1381 N N . ARG A 1 175 ? 15.262 -11.990 21.902 1.00 9.48 175 ARG A N 1
ATOM 1382 C CA . ARG A 1 175 ? 14.274 -13.059 21.876 1.00 11.37 175 ARG A CA 1
ATOM 1383 C C . ARG A 1 175 ? 12.912 -12.494 22.245 1.00 11.04 175 ARG A C 1
ATOM 1384 O O . ARG A 1 175 ? 11.905 -13.201 22.208 1.00 12.81 175 ARG A O 1
ATOM 1392 N N . MET A 1 176 ? 12.885 -11.206 22.570 1.00 11.45 176 MET A N 1
ATOM 1393 C CA . MET A 1 176 ? 11.657 -10.550 22.993 1.00 14.30 176 MET A CA 1
ATOM 1394 C C . MET A 1 176 ? 11.229 -9.374 22.114 1.00 13.69 176 MET A C 1
ATOM 1395 O O . MET A 1 176 ? 10.043 -9.046 22.055 1.00 15.47 176 MET A O 1
ATOM 1400 N N . GLY A 1 177 ? 12.183 -8.743 21.432 1.00 10.77 177 GLY A N 1
ATOM 1401 C CA . GLY A 1 177 ? 11.846 -7.602 20.594 1.00 9.23 177 GLY A CA 1
ATOM 1402 C C . GLY A 1 177 ? 12.829 -7.293 19.479 1.00 8.51 177 GLY A C 1
ATOM 1403 O O . GLY A 1 177 ? 13.797 -8.028 19.274 1.00 9.77 177 GLY A O 1
ATOM 1404 N N . ASN A 1 178 ? 12.585 -6.193 18.765 1.00 7.01 178 ASN A N 1
ATOM 1405 C CA . ASN A 1 178 ? 13.427 -5.788 17.641 1.00 6.95 178 ASN A CA 1
ATOM 1406 C C . ASN A 1 178 ? 14.604 -4.876 17.984 1.00 5.64 178 ASN A C 1
ATOM 1407 O O . ASN A 1 178 ? 15.564 -4.791 17.223 1.00 6.41 178 ASN A O 1
ATOM 1412 N N . SER A 1 179 ? 14.524 -4.173 19.106 1.00 5.90 179 SER A N 1
ATOM 1413 C CA . SER A 1 179 ? 15.623 -3.311 19.533 1.00 4.96 179 SER A CA 1
ATOM 1414 C C . SER A 1 179 ? 15.470 -3.063 21.024 1.00 6.06 179 SER A C 1
ATOM 1415 O O . SER A 1 179 ? 14.382 -3.219 21.578 1.00 5.83 179 SER A O 1
ATOM 1418 N N . TRP A 1 180 ? 16.565 -2.686 21.673 1.00 5.86 180 TRP A N 1
ATOM 1419 C CA . TRP A 1 180 ? 16.542 -2.447 23.107 1.00 5.13 180 TRP A CA 1
ATOM 1420 C C . TRP A 1 180 ? 17.499 -1.340 23.517 1.00 5.56 180 TRP A C 1
ATOM 1421 O O . TRP A 1 180 ? 18.661 -1.325 23.108 1.00 5.95 180 TRP A O 1
ATOM 1432 N N . ARG A 1 181 ? 16.996 -0.408 24.319 1.00 5.11 181 ARG A N 1
ATOM 1433 C CA . ARG A 1 181 ? 17.823 0.683 24.818 1.00 5.29 181 ARG A CA 1
ATOM 1434 C C . ARG A 1 181 ? 18.904 0.050 25.697 1.00 5.72 181 ARG A C 1
ATOM 1435 O O . ARG A 1 181 ? 18.611 -0.772 26.568 1.00 6.01 181 ARG A O 1
ATOM 1443 N N . THR A 1 182 ? 20.153 0.433 25.458 1.00 5.68 182 THR A N 1
ATOM 1444 C CA . THR A 1 182 ? 21.282 -0.109 26.203 1.00 6.44 182 THR A CA 1
ATOM 1445 C C . THR A 1 182 ? 21.796 0.828 27.286 1.00 6.46 182 THR A C 1
ATOM 1446 O O . THR A 1 182 ? 22.664 0.449 28.075 1.00 7.53 182 THR A O 1
ATOM 1450 N N . THR A 1 183 ? 21.261 2.045 27.328 1.00 6.70 183 THR A N 1
ATOM 1451 C CA . THR A 1 183 ? 21.724 3.037 28.289 1.00 6.99 183 THR A CA 1
ATOM 1452 C C . THR A 1 183 ? 20.618 3.939 28.814 1.00 6.34 183 THR A C 1
ATOM 1453 O O . THR A 1 183 ? 19.466 3.854 28.389 1.00 5.53 183 THR A O 1
ATOM 1457 N N . GLY A 1 184 ? 20.994 4.810 29.746 1.00 7.59 184 GLY A N 1
ATOM 1458 C CA . GLY A 1 184 ? 20.054 5.774 30.276 1.00 6.89 184 GLY A CA 1
ATOM 1459 C C . GLY A 1 184 ? 19.829 6.792 29.171 1.00 6.78 184 GLY A C 1
ATOM 1460 O O . GLY A 1 184 ? 20.539 6.780 28.161 1.00 7.48 184 GLY A O 1
ATOM 1461 N N . ASP A 1 185 ? 18.862 7.679 29.367 1.00 7.13 185 ASP A N 1
ATOM 1462 C CA . ASP A 1 185 ? 18.510 8.694 28.374 1.00 7.09 185 ASP A CA 1
ATOM 1463 C C . ASP A 1 185 ? 19.642 9.560 27.847 1.00 8.46 185 ASP A C 1
ATOM 1464 O O . ASP A 1 185 ? 20.504 10.011 28.600 1.00 8.60 185 ASP A O 1
ATOM 1469 N N . ILE A 1 186 ? 19.621 9.801 26.540 1.00 8.07 186 ILE A N 1
ATOM 1470 C CA . ILE A 1 186 ? 20.607 10.665 25.914 1.00 7.35 186 ILE A CA 1
ATOM 1471 C C . ILE A 1 186 ? 20.112 12.094 26.147 1.00 7.98 186 ILE A C 1
ATOM 1472 O O . ILE A 1 186 ? 18.908 12.328 26.293 1.00 8.38 186 ILE A O 1
ATOM 1477 N N . ALA A 1 187 ? 21.046 13.035 26.215 1.00 7.97 187 ALA A N 1
ATOM 1478 C CA . ALA A 1 187 ? 20.727 14.447 26.388 1.00 8.80 187 ALA A CA 1
ATOM 1479 C C . ALA A 1 187 ? 21.465 15.166 25.267 1.00 7.86 187 ALA A C 1
ATOM 1480 O O . ALA A 1 187 ? 22.431 14.637 24.721 1.00 8.35 187 ALA A O 1
ATOM 1482 N N . ASP A 1 188 ? 21.022 16.372 24.934 1.00 8.16 188 ASP A N 1
ATOM 1483 C CA . ASP A 1 188 ? 21.627 17.133 23.849 1.00 8.11 188 ASP A CA 1
ATOM 1484 C C . ASP A 1 188 ? 22.939 17.829 24.211 1.00 8.15 188 ASP A C 1
ATOM 1485 O O . ASP A 1 188 ? 23.036 19.058 24.184 1.00 9.21 188 ASP A O 1
ATOM 1490 N N . ASN A 1 189 ? 23.948 17.035 24.559 1.00 7.49 189 ASN A N 1
ATOM 1491 C CA . ASN A 1 189 ? 25.259 17.579 24.887 1.00 7.60 189 ASN A CA 1
ATOM 1492 C C . ASN A 1 189 ? 26.335 16.533 24.617 1.00 7.78 189 ASN A C 1
ATOM 1493 O O . ASN A 1 189 ? 26.062 15.331 24.608 1.00 8.10 189 ASN A O 1
ATOM 1498 N N . TRP A 1 190 ? 27.549 17.014 24.370 1.00 8.37 190 TRP A N 1
ATOM 1499 C CA . TRP A 1 190 ? 28.705 16.178 24.051 1.00 8.47 190 TRP A CA 1
ATOM 1500 C C . TRP A 1 190 ? 28.996 15.041 25.026 1.00 8.55 190 TRP A C 1
ATOM 1501 O O . TRP A 1 190 ? 29.211 13.898 24.609 1.00 8.51 190 TRP A O 1
ATOM 1512 N N . GLY A 1 191 ? 29.005 15.349 26.318 1.00 8.70 191 GLY A N 1
ATOM 1513 C CA . GLY A 1 191 ? 29.282 14.331 27.316 1.00 9.43 191 GLY A CA 1
ATOM 1514 C C . GLY A 1 191 ? 28.293 13.183 27.295 1.00 7.75 191 GLY A C 1
ATOM 1515 O O . GLY A 1 191 ? 28.673 12.023 27.448 1.00 8.97 191 GLY A O 1
ATOM 1516 N N . SER A 1 192 ? 27.017 13.503 27.113 1.00 8.09 192 SER A N 1
ATOM 1517 C CA . SER A 1 192 ? 25.980 12.481 27.079 1.00 7.30 192 SER A CA 1
ATOM 1518 C C . SER A 1 192 ? 26.080 11.627 25.819 1.00 7.20 192 SER A C 1
ATOM 1519 O O . SER A 1 192 ? 26.065 10.398 25.883 1.00 7.16 192 SER A O 1
ATOM 1522 N N . MET A 1 193 ? 26.184 12.285 24.673 1.00 6.96 193 MET A N 1
ATOM 1523 C CA . MET A 1 193 ? 26.266 11.581 23.401 1.00 7.03 193 MET A CA 1
ATOM 1524 C C . MET A 1 193 ? 27.468 10.639 23.338 1.00 7.14 193 MET A C 1
ATOM 1525 O O . MET A 1 193 ? 27.332 9.477 22.951 1.00 7.28 193 MET A O 1
ATOM 1530 N N . THR A 1 194 ? 28.640 11.125 23.735 1.00 6.56 194 THR A N 1
ATOM 1531 C CA . THR A 1 194 ? 29.833 10.287 23.703 1.00 7.40 194 THR A CA 1
ATOM 1532 C C . THR A 1 194 ? 29.752 9.103 24.668 1.00 6.74 194 THR A C 1
ATOM 1533 O O . THR A 1 194 ? 30.164 7.991 24.328 1.00 7.82 194 THR A O 1
ATOM 1537 N N . SER A 1 195 ? 29.223 9.328 25.868 1.00 7.50 195 SER A N 1
ATOM 1538 C CA . SER A 1 195 ? 29.119 8.240 26.835 1.00 7.13 195 SER A CA 1
ATOM 1539 C C . SER A 1 195 ? 28.096 7.196 26.398 1.00 7.01 195 SER A C 1
ATOM 1540 O O . SER A 1 195 ? 28.265 6.009 26.682 1.00 7.87 195 SER A O 1
ATOM 1543 N N . ARG A 1 196 ? 27.041 7.623 25.709 1.00 7.40 196 ARG A N 1
ATOM 1544 C CA . ARG A 1 196 ? 26.045 6.665 25.230 1.00 6.80 196 ARG A CA 1
ATOM 1545 C C . ARG A 1 196 ? 26.710 5.780 24.178 1.00 7.06 196 ARG A C 1
ATOM 1546 O O . ARG A 1 196 ? 26.501 4.567 24.144 1.00 7.34 196 ARG A O 1
ATOM 1554 N N . ALA A 1 197 ? 27.520 6.395 23.319 1.00 7.57 197 ALA A N 1
ATOM 1555 C CA . ALA A 1 197 ? 28.219 5.656 22.275 1.00 7.08 197 ALA A CA 1
ATOM 1556 C C . ALA A 1 197 ? 29.162 4.626 22.893 1.00 6.22 197 ALA A C 1
ATOM 1557 O O . ALA A 1 197 ? 29.183 3.466 22.475 1.00 6.83 197 ALA A O 1
ATOM 1559 N N . ASP A 1 198 ? 29.937 5.053 23.889 1.00 7.01 198 ASP A N 1
ATOM 1560 C CA . ASP A 1 198 ? 30.887 4.156 24.548 1.00 7.88 198 ASP A CA 1
ATOM 1561 C C . ASP A 1 198 ? 30.209 2.984 25.248 1.00 7.14 198 ASP A C 1
ATOM 1562 O O . ASP A 1 198 ? 30.653 1.842 25.136 1.00 7.91 198 ASP A O 1
ATOM 1567 N N . GLU A 1 199 ? 29.142 3.269 25.985 1.00 7.76 199 GLU A N 1
ATOM 1568 C CA . GLU A 1 199 ? 28.434 2.219 26.709 1.00 7.35 199 GLU A CA 1
ATOM 1569 C C . GLU A 1 199 ? 27.756 1.227 25.772 1.00 7.31 199 GLU A C 1
ATOM 1570 O O . GLU A 1 199 ? 27.768 0.021 26.016 1.00 8.34 199 GLU A O 1
ATOM 1576 N N . ASN A 1 200 ? 27.170 1.742 24.699 1.00 6.87 200 ASN A N 1
ATOM 1577 C CA . ASN A 1 200 ? 26.488 0.915 23.709 1.00 6.64 200 ASN A CA 1
ATOM 1578 C C . ASN A 1 200 ? 27.490 0.023 22.969 1.00 7.22 200 ASN A C 1
ATOM 1579 O O . ASN A 1 200 ? 27.182 -1.109 22.599 1.00 7.85 200 ASN A O 1
ATOM 1584 N N . ASP A 1 201 ? 28.696 0.547 22.771 1.00 7.31 201 ASP A N 1
ATOM 1585 C CA . ASP A 1 201 ? 29.760 -0.150 22.054 1.00 8.40 201 ASP A CA 1
ATOM 1586 C C . ASP A 1 201 ? 30.133 -1.537 22.582 1.00 8.91 201 ASP A C 1
ATOM 1587 O O . ASP A 1 201 ? 30.482 -2.427 21.806 1.00 10.32 201 ASP A O 1
ATOM 1592 N N . GLN A 1 202 ? 30.060 -1.730 23.893 1.00 9.86 202 GLN A N 1
ATOM 1593 C CA . GLN A 1 202 ? 30.429 -3.017 24.475 1.00 11.15 202 GLN A CA 1
ATOM 1594 C C . GLN A 1 202 ? 29.517 -4.173 24.079 1.00 10.36 202 GLN A C 1
ATOM 1595 O O . GLN A 1 202 ? 29.870 -5.336 24.275 1.00 10.46 202 GLN A O 1
ATOM 1601 N N . TRP A 1 203 ? 28.353 -3.861 23.515 1.00 8.23 203 TRP A N 1
ATOM 1602 C CA . TRP A 1 203 ? 27.398 -4.898 23.133 1.00 8.60 203 TRP A CA 1
ATOM 1603 C C . TRP A 1 203 ? 27.334 -5.187 21.636 1.00 7.56 203 TRP A C 1
ATOM 1604 O O . TRP A 1 203 ? 26.452 -5.914 21.177 1.00 7.05 203 TRP A O 1
ATOM 1615 N N . ALA A 1 204 ? 28.285 -4.643 20.886 1.00 7.73 204 ALA A N 1
ATOM 1616 C CA . ALA A 1 204 ? 28.318 -4.810 19.435 1.00 6.68 204 ALA A CA 1
ATOM 1617 C C . ALA A 1 204 ? 28.115 -6.232 18.910 1.00 7.50 204 ALA A C 1
ATOM 1618 O O . ALA A 1 204 ? 27.420 -6.432 17.915 1.00 8.40 204 ALA A O 1
ATOM 1620 N N . ALA A 1 205 ? 28.708 -7.217 19.576 1.00 8.52 205 ALA A N 1
ATOM 1621 C CA . ALA A 1 205 ? 28.604 -8.603 19.121 1.00 8.72 205 ALA A CA 1
ATOM 1622 C C . ALA A 1 205 ? 27.196 -9.197 19.103 1.00 8.97 205 ALA A C 1
ATOM 1623 O O . ALA A 1 205 ? 26.934 -10.157 18.376 1.00 10.53 205 ALA A O 1
ATOM 1625 N N . TYR A 1 206 ? 26.290 -8.626 19.889 1.00 8.93 206 TYR A N 1
ATOM 1626 C CA . TYR A 1 206 ? 24.924 -9.133 19.982 1.00 8.12 206 TYR A CA 1
ATOM 1627 C C . TYR A 1 206 ? 23.949 -8.594 18.943 1.00 8.30 206 TYR A C 1
ATOM 1628 O O . TYR A 1 206 ? 22.860 -9.142 18.771 1.00 8.65 206 TYR A O 1
ATOM 1637 N N . ALA A 1 207 ? 24.336 -7.528 18.253 1.00 7.54 207 ALA A N 1
ATOM 1638 C CA . ALA A 1 207 ? 23.466 -6.915 17.255 1.00 7.87 207 ALA A CA 1
ATOM 1639 C C . ALA A 1 207 ? 23.438 -7.644 15.916 1.00 7.05 207 ALA A C 1
ATOM 1640 O O . ALA A 1 207 ? 24.424 -8.254 15.498 1.00 8.03 207 ALA A O 1
ATOM 1642 N N . GLY A 1 208 ? 22.293 -7.568 15.246 1.00 7.36 208 GLY A N 1
ATOM 1643 C CA . GLY A 1 208 ? 22.145 -8.209 13.954 1.00 7.70 208 GLY A CA 1
ATOM 1644 C C . GLY A 1 208 ? 20.730 -8.075 13.433 1.00 7.81 208 GLY A C 1
ATOM 1645 O O . GLY A 1 208 ? 19.858 -7.569 14.141 1.00 7.48 208 GLY A O 1
ATOM 1646 N N . PRO A 1 209 ? 20.467 -8.513 12.192 1.00 7.96 209 PRO A N 1
ATOM 1647 C CA . PRO A 1 209 ? 19.120 -8.414 11.628 1.00 7.89 209 PRO A CA 1
ATOM 1648 C C . PRO A 1 209 ? 18.058 -8.915 12.607 1.00 8.89 209 PRO A C 1
ATOM 1649 O O . PRO A 1 209 ? 18.154 -10.031 13.121 1.00 9.04 209 PRO A O 1
ATOM 1653 N N . GLY A 1 210 ? 17.063 -8.072 12.868 1.00 8.93 210 GLY A N 1
ATOM 1654 C CA . GLY A 1 210 ? 15.990 -8.441 13.774 1.00 10.23 210 GLY A CA 1
ATOM 1655 C C . GLY A 1 210 ? 16.175 -8.029 15.226 1.00 10.66 210 GLY A C 1
ATOM 1656 O O . GLY A 1 210 ? 15.222 -8.088 16.003 1.00 12.04 210 GLY A O 1
ATOM 1657 N N . GLY A 1 211 ? 17.386 -7.621 15.601 1.00 8.64 211 GLY A N 1
ATOM 1658 C CA . GLY A 1 211 ? 17.637 -7.222 16.979 1.00 7.74 211 GLY A CA 1
ATOM 1659 C C . GLY A 1 211 ? 18.797 -6.252 17.103 1.00 7.38 211 GLY A C 1
ATOM 1660 O O . GLY A 1 211 ? 19.958 -6.648 16.985 1.00 8.25 211 GLY A O 1
ATOM 1661 N N . TRP A 1 212 ? 18.489 -4.988 17.379 1.00 6.04 212 TRP A N 1
ATOM 1662 C CA . TRP A 1 212 ? 19.516 -3.954 17.477 1.00 6.59 212 TRP A CA 1
ATOM 1663 C C . TRP A 1 212 ? 19.739 -3.317 18.839 1.00 5.71 212 TRP A C 1
ATOM 1664 O O . TRP A 1 212 ? 18.811 -3.181 19.639 1.00 6.40 212 TRP A O 1
ATOM 1675 N N . ASN A 1 213 ? 20.986 -2.915 19.084 1.00 5.82 213 ASN A N 1
ATOM 1676 C CA . ASN A 1 213 ? 21.333 -2.201 20.304 1.00 5.54 213 ASN A CA 1
ATOM 1677 C C . ASN A 1 213 ? 20.861 -0.779 20.019 1.00 4.88 213 ASN A C 1
ATOM 1678 O O . ASN A 1 213 ? 21.098 -0.249 18.930 1.00 5.81 213 ASN A O 1
ATOM 1683 N N . ASP A 1 214 ? 20.203 -0.160 20.991 1.00 5.32 214 ASP A N 1
ATOM 1684 C CA . ASP A 1 214 ? 19.660 1.183 20.814 1.00 4.37 214 ASP A CA 1
ATOM 1685 C C . ASP A 1 214 ? 20.303 2.204 21.760 1.00 4.93 214 ASP A C 1
ATOM 1686 O O . ASP A 1 214 ? 19.945 2.278 22.932 1.00 5.50 214 ASP A O 1
ATOM 1691 N N . PRO A 1 215 ? 21.286 2.984 21.262 1.00 5.29 215 PRO A N 1
ATOM 1692 C CA . PRO A 1 215 ? 21.971 4.000 22.072 1.00 5.03 215 PRO A CA 1
ATOM 1693 C C . PRO A 1 215 ? 21.179 5.307 22.203 1.00 5.94 215 PRO A C 1
ATOM 1694 O O . PRO A 1 215 ? 21.727 6.348 22.571 1.00 6.49 215 PRO A O 1
ATOM 1698 N N . ASP A 1 216 ? 19.889 5.215 21.883 1.00 5.40 216 ASP A N 1
ATOM 1699 C CA . ASP A 1 216 ? 18.904 6.298 21.971 1.00 6.15 216 ASP A CA 1
ATOM 1700 C C . ASP A 1 216 ? 18.736 7.214 20.758 1.00 5.49 216 ASP A C 1
ATOM 1701 O O . ASP A 1 216 ? 19.512 7.181 19.802 1.00 5.93 216 ASP A O 1
ATOM 1706 N N . MET A 1 217 ? 17.694 8.035 20.832 1.00 5.90 217 MET A N 1
ATOM 1707 C CA . MET A 1 217 ? 17.298 8.955 19.772 1.00 5.14 217 MET A CA 1
ATOM 1708 C C . MET A 1 217 ? 18.299 10.055 19.439 1.00 5.73 217 MET A C 1
ATOM 1709 O O . MET A 1 217 ? 18.926 10.642 20.321 1.00 6.66 217 MET A O 1
ATOM 1714 N N . LEU A 1 218 ? 18.433 10.325 18.145 1.00 5.91 218 LEU A N 1
ATOM 1715 C CA . LEU A 1 218 ? 19.362 11.336 17.651 1.00 5.69 218 LEU A CA 1
ATOM 1716 C C . LEU A 1 218 ? 19.047 12.729 18.179 1.00 5.65 218 LEU A C 1
ATOM 1717 O O . LEU A 1 218 ? 17.886 13.134 18.239 1.00 6.51 218 LEU A O 1
ATOM 1722 N N . GLU A 1 219 ? 20.092 13.462 18.550 1.00 6.30 219 GLU A N 1
ATOM 1723 C CA . GLU A 1 219 ? 19.935 14.822 19.061 1.00 6.23 219 GLU A CA 1
ATOM 1724 C C . GLU A 1 219 ? 20.308 15.860 18.006 1.00 6.78 219 GLU A C 1
ATOM 1725 O O . GLU A 1 219 ? 20.204 17.066 18.244 1.00 7.44 219 GLU A O 1
ATOM 1731 N N . VAL A 1 220 ? 20.746 15.385 16.843 1.00 6.82 220 VAL A N 1
ATOM 1732 C CA . VAL A 1 220 ? 21.125 16.263 15.737 1.00 7.49 220 VAL A CA 1
ATOM 1733 C C . VAL A 1 220 ? 20.048 17.316 15.483 1.00 7.84 220 VAL A C 1
ATOM 1734 O O . VAL A 1 220 ? 18.876 16.983 15.310 1.00 7.93 220 VAL A O 1
ATOM 1738 N N . GLY A 1 221 ? 20.449 18.584 15.472 1.00 7.67 221 GLY A N 1
ATOM 1739 C CA . GLY A 1 221 ? 19.506 19.656 15.204 1.00 8.35 221 GLY A CA 1
ATOM 1740 C C . GLY A 1 221 ? 18.808 20.301 16.386 1.00 9.81 221 GLY A C 1
ATOM 1741 O O . GLY A 1 221 ? 18.006 21.215 16.197 1.00 11.05 221 GLY A O 1
ATOM 1742 N N . ASN A 1 222 ? 19.088 19.850 17.604 1.00 8.89 222 ASN A N 1
ATOM 1743 C CA . ASN A 1 222 ? 18.422 20.453 18.749 1.00 8.60 222 ASN A CA 1
ATOM 1744 C C . ASN A 1 222 ? 19.150 21.628 19.396 1.00 9.88 222 ASN A C 1
ATOM 1745 O O . ASN A 1 222 ? 18.640 22.230 20.342 1.00 11.70 222 ASN A O 1
ATOM 1750 N N . GLY A 1 223 ? 20.334 21.952 18.882 1.00 9.41 223 GLY A N 1
ATOM 1751 C CA . GLY A 1 223 ? 21.079 23.104 19.371 1.00 10.82 223 GLY A CA 1
ATOM 1752 C C . GLY A 1 223 ? 22.076 22.985 20.507 1.00 11.16 223 GLY A C 1
ATOM 1753 O O . GLY A 1 223 ? 22.831 23.931 20.755 1.00 11.35 223 GLY A O 1
ATOM 1754 N N . GLY A 1 224 ? 22.096 21.844 21.189 1.00 10.04 224 GLY A N 1
ATOM 1755 C CA . GLY A 1 224 ? 23.005 21.662 22.308 1.00 10.74 224 GLY A CA 1
ATOM 1756 C C . GLY A 1 224 ? 24.428 21.268 21.958 1.00 10.17 224 GLY A C 1
ATOM 1757 O O . GLY A 1 224 ? 25.308 21.290 22.821 1.00 11.65 224 GLY A O 1
ATOM 1758 N N . MET A 1 225 ? 24.655 20.896 20.704 1.00 9.69 225 MET A N 1
ATOM 1759 C CA . MET A 1 225 ? 25.984 20.503 20.246 1.00 9.07 225 MET A CA 1
ATOM 1760 C C . MET A 1 225 ? 26.341 21.247 18.964 1.00 9.10 225 MET A C 1
ATOM 1761 O O . MET A 1 225 ? 25.477 21.842 18.323 1.00 9.72 225 MET A O 1
ATOM 1766 N N . SER A 1 226 ? 27.617 21.209 18.594 1.00 8.76 226 SER A N 1
ATOM 1767 C CA . SER A 1 226 ? 28.082 21.882 17.386 1.00 8.94 226 SER A CA 1
ATOM 1768 C C . SER A 1 226 ? 27.847 21.010 16.162 1.00 8.68 226 SER A C 1
ATOM 1769 O O . SER A 1 226 ? 27.516 19.831 16.285 1.00 9.26 226 SER A O 1
ATOM 1772 N N . GLU A 1 227 ? 28.020 21.591 14.980 1.00 9.52 227 GLU A N 1
ATOM 1773 C CA . GLU A 1 227 ? 27.844 20.840 13.745 1.00 9.80 227 GLU A CA 1
ATOM 1774 C C . GLU A 1 227 ? 28.812 19.656 13.711 1.00 9.74 227 GLU A C 1
ATOM 1775 O O . GLU A 1 227 ? 28.438 18.553 13.318 1.00 8.81 227 GLU A O 1
ATOM 1781 N N . ALA A 1 228 ? 30.054 19.886 14.130 1.00 9.16 228 ALA A N 1
ATOM 1782 C CA . ALA A 1 228 ? 31.060 18.828 14.139 1.00 7.58 228 ALA A CA 1
ATOM 1783 C C . ALA A 1 228 ? 30.645 17.688 15.064 1.00 8.67 228 ALA A C 1
ATOM 1784 O O . ALA A 1 228 ? 30.766 16.512 14.715 1.00 8.72 228 ALA A O 1
ATOM 1786 N N . GLU A 1 229 ? 30.154 18.040 16.246 1.00 7.98 229 GLU A N 1
ATOM 1787 C CA . GLU A 1 229 ? 29.722 17.036 17.209 1.00 7.65 229 GLU A CA 1
ATOM 1788 C C . GLU A 1 229 ? 28.526 16.249 16.676 1.00 7.08 229 GLU A C 1
ATOM 1789 O O . GLU A 1 229 ? 28.431 15.041 16.892 1.00 7.37 229 GLU A O 1
ATOM 1795 N N . TYR A 1 230 ? 27.616 16.924 15.978 1.00 7.73 230 TYR A N 1
ATOM 1796 C CA . TYR A 1 230 ? 26.458 16.236 15.415 1.00 6.85 230 TYR A CA 1
ATOM 1797 C C . TYR A 1 230 ? 26.858 15.339 14.246 1.00 7.52 230 TYR A C 1
ATOM 1798 O O . TYR A 1 230 ? 26.264 14.283 14.039 1.00 7.54 230 TYR A O 1
ATOM 1807 N N . ARG A 1 231 ? 27.857 15.758 13.473 1.00 7.50 231 ARG A N 1
ATOM 1808 C CA . ARG A 1 231 ? 28.310 14.945 12.349 1.00 7.59 231 ARG A CA 1
ATOM 1809 C C . ARG A 1 231 ? 28.901 13.646 12.897 1.00 7.38 231 ARG A C 1
ATOM 1810 O O . ARG A 1 231 ? 28.659 12.568 12.359 1.00 7.41 231 ARG A O 1
ATOM 1818 N N . SER A 1 232 ? 29.667 13.750 13.979 1.00 6.56 232 SER A N 1
ATOM 1819 C CA . SER A 1 232 ? 30.259 12.567 14.597 1.00 6.93 232 SER A CA 1
ATOM 1820 C C . SER A 1 232 ? 29.162 11.690 15.194 1.00 7.19 232 SER A C 1
ATOM 1821 O O . SER A 1 232 ? 29.198 10.464 15.077 1.00 6.51 232 SER A O 1
ATOM 1824 N N . HIS A 1 233 ? 28.192 12.337 15.833 1.00 6.89 233 HIS A N 1
ATOM 1825 C CA . HIS A 1 233 ? 27.053 11.671 16.458 1.00 6.10 233 HIS A CA 1
ATOM 1826 C C . HIS A 1 233 ? 26.307 10.835 15.422 1.00 6.34 233 HIS A C 1
ATOM 1827 O O . HIS A 1 233 ? 26.056 9.649 15.634 1.00 6.08 233 HIS A O 1
ATOM 1834 N N . PHE A 1 234 ? 25.977 11.445 14.291 1.00 6.37 234 PHE A N 1
ATOM 1835 C CA . PHE A 1 234 ? 25.257 10.727 13.245 1.00 5.27 234 PHE A CA 1
ATOM 1836 C C . PHE A 1 234 ? 26.104 9.615 12.625 1.00 5.86 234 PHE A C 1
ATOM 1837 O O . PHE A 1 234 ? 25.613 8.509 12.393 1.00 5.32 234 PHE A O 1
ATOM 1845 N N . SER A 1 235 ? 27.375 9.909 12.361 1.00 6.28 235 SER A N 1
ATOM 1846 C CA . SER A 1 235 ? 28.279 8.934 11.755 1.00 5.61 235 SER A CA 1
ATOM 1847 C C . SER A 1 235 ? 28.454 7.689 12.618 1.00 5.99 235 SER A C 1
ATOM 1848 O O . SER A 1 235 ? 28.405 6.563 12.116 1.00 6.37 235 SER A O 1
ATOM 1851 N N . ILE A 1 236 ? 28.661 7.898 13.916 1.00 6.05 236 ILE A N 1
ATOM 1852 C CA . ILE A 1 236 ? 28.850 6.800 14.856 1.00 5.72 236 ILE A CA 1
ATOM 1853 C C . ILE A 1 236 ? 27.559 5.998 15.035 1.00 6.15 236 ILE A C 1
ATOM 1854 O O . ILE A 1 236 ? 27.591 4.767 15.057 1.00 6.14 236 ILE A O 1
ATOM 1859 N N . TRP A 1 237 ? 26.422 6.680 15.152 1.00 6.23 237 TRP A N 1
ATOM 1860 C CA . TRP A 1 237 ? 25.156 5.965 15.292 1.00 5.72 237 TRP A CA 1
ATOM 1861 C C . TRP A 1 237 ? 24.928 5.110 14.042 1.00 5.77 237 TRP A C 1
ATOM 1862 O O . TRP A 1 237 ? 24.478 3.964 14.130 1.00 5.74 237 TRP A O 1
ATOM 1873 N N . ALA A 1 238 ? 25.254 5.659 12.876 1.00 6.31 238 ALA A N 1
ATOM 1874 C CA . ALA A 1 238 ? 25.077 4.925 11.627 1.00 5.36 238 ALA A CA 1
ATOM 1875 C C . ALA A 1 238 ? 25.972 3.686 11.607 1.00 5.97 238 ALA A C 1
ATOM 1876 O O . ALA A 1 238 ? 25.512 2.577 11.324 1.00 6.27 238 ALA A O 1
ATOM 1878 N N . LEU A 1 239 ? 27.252 3.883 11.910 1.00 5.86 239 LEU A N 1
ATOM 1879 C CA . LEU A 1 239 ? 28.217 2.792 11.927 1.00 6.67 239 LEU A CA 1
ATOM 1880 C C . LEU A 1 239 ? 27.861 1.708 12.940 1.00 6.07 239 LEU A C 1
ATOM 1881 O O . LEU A 1 239 ? 28.081 0.524 12.689 1.00 6.67 239 LEU A O 1
ATOM 1886 N N . ALA A 1 240 ? 27.307 2.114 14.080 1.00 6.06 240 ALA A N 1
ATOM 1887 C CA . ALA A 1 240 ? 26.950 1.172 15.137 1.00 5.95 240 ALA A CA 1
ATOM 1888 C C . ALA A 1 240 ? 25.617 0.460 14.925 1.00 5.96 240 ALA A C 1
ATOM 1889 O O . ALA A 1 240 ? 25.146 -0.251 15.812 1.00 6.12 240 ALA A O 1
ATOM 1891 N N . LYS A 1 241 ? 25.019 0.632 13.751 1.00 5.46 241 LYS A N 1
ATOM 1892 C CA . LYS A 1 241 ? 23.730 0.003 13.463 1.00 4.89 241 LYS A CA 1
ATOM 1893 C C . LYS A 1 241 ? 22.709 0.376 14.532 1.00 5.50 241 LYS A C 1
ATOM 1894 O O . LYS A 1 241 ? 21.923 -0.450 14.997 1.00 6.15 241 LYS A O 1
ATOM 1900 N N . ALA A 1 242 ? 22.733 1.639 14.927 1.00 6.22 242 ALA A N 1
ATOM 1901 C CA . ALA A 1 242 ? 21.792 2.123 15.919 1.00 5.80 242 ALA A CA 1
ATOM 1902 C C . ALA A 1 242 ? 20.529 2.547 15.195 1.00 6.93 242 ALA A C 1
ATOM 1903 O O . ALA A 1 242 ? 20.548 2.800 13.989 1.00 6.36 242 ALA A O 1
ATOM 1905 N N . PRO A 1 243 ? 19.398 2.582 15.907 1.00 6.26 243 PRO A N 1
ATOM 1906 C CA . PRO A 1 243 ? 18.181 3.018 15.227 1.00 5.94 243 PRO A CA 1
ATOM 1907 C C . PRO A 1 243 ? 18.491 4.464 14.835 1.00 6.13 243 PRO A C 1
ATOM 1908 O O . PRO A 1 243 ? 19.247 5.142 15.537 1.00 6.70 243 PRO A O 1
ATOM 1912 N N . LEU A 1 244 ? 17.956 4.932 13.715 1.00 5.58 244 LEU A N 1
ATOM 1913 C CA . LEU A 1 244 ? 18.182 6.315 13.322 1.00 6.05 244 LEU A CA 1
ATOM 1914 C C . LEU A 1 244 ? 16.851 7.045 13.456 1.00 5.83 244 LEU A C 1
ATOM 1915 O O . LEU A 1 244 ? 16.136 7.252 12.478 1.00 5.52 244 LEU A O 1
ATOM 1920 N N . LEU A 1 245 ? 16.510 7.397 14.691 1.00 5.26 245 LEU A N 1
ATOM 1921 C CA . LEU A 1 245 ? 15.273 8.113 14.965 1.00 4.91 245 LEU A CA 1
ATOM 1922 C C . LEU A 1 245 ? 15.607 9.582 15.180 1.00 5.86 245 LEU A C 1
ATOM 1923 O O . LEU A 1 245 ? 16.219 9.947 16.181 1.00 5.85 245 LEU A O 1
ATOM 1928 N N . ILE A 1 246 ? 15.220 10.415 14.219 1.00 4.44 246 ILE A N 1
ATOM 1929 C CA . ILE A 1 246 ? 15.467 11.849 14.300 1.00 5.68 246 ILE A CA 1
ATOM 1930 C C . ILE A 1 246 ? 14.743 12.400 15.524 1.00 6.23 246 ILE A C 1
ATOM 1931 O O . ILE A 1 246 ? 13.609 12.011 15.804 1.00 6.10 246 ILE A O 1
ATOM 1936 N N . GLY A 1 247 ? 15.409 13.296 16.248 1.00 5.94 247 GLY A N 1
ATOM 1937 C CA . GLY A 1 247 ? 14.828 13.860 17.453 1.00 6.24 247 GLY A CA 1
ATOM 1938 C C . GLY A 1 247 ? 14.668 15.366 17.453 1.00 7.13 247 GLY A C 1
ATOM 1939 O O . GLY A 1 247 ? 14.302 15.949 18.472 1.00 6.82 247 GLY A O 1
ATOM 1940 N N . CYS A 1 248 ? 14.952 16.003 16.323 1.00 6.53 248 CYS A N 1
ATOM 1941 C CA . CYS A 1 248 ? 14.794 17.450 16.229 1.00 6.65 248 CYS A CA 1
ATOM 1942 C C . CYS A 1 248 ? 13.464 17.742 15.544 1.00 6.87 248 CYS A C 1
ATOM 1943 O O . CYS A 1 248 ? 12.765 16.825 15.114 1.00 8.54 248 CYS A O 1
ATOM 1946 N N . ASP A 1 249 ? 13.110 19.019 15.460 1.00 7.59 249 ASP A N 1
ATOM 1947 C CA . ASP A 1 249 ? 11.875 19.422 14.797 1.00 7.29 249 ASP A CA 1
ATOM 1948 C C . ASP A 1 249 ? 12.214 19.504 13.309 1.00 8.01 249 ASP A C 1
ATOM 1949 O O . ASP A 1 249 ? 12.818 20.478 12.857 1.00 9.40 249 ASP A O 1
ATOM 1954 N N . VAL A 1 250 ? 11.836 18.478 12.552 1.00 8.47 250 VAL A N 1
ATOM 1955 C CA . VAL A 1 250 ? 12.135 18.440 11.124 1.00 8.47 250 VAL A CA 1
ATOM 1956 C C . VAL A 1 250 ? 11.368 19.462 10.289 1.00 10.22 250 VAL A C 1
ATOM 1957 O O . VAL A 1 250 ? 11.604 19.588 9.089 1.00 10.40 250 VAL A O 1
ATOM 1961 N N . ARG A 1 251 ? 10.462 20.196 10.927 1.00 9.45 251 ARG A N 1
ATOM 1962 C CA . ARG A 1 251 ? 9.675 21.207 10.230 1.00 10.47 251 ARG A CA 1
ATOM 1963 C C . ARG A 1 251 ? 10.452 22.513 10.072 1.00 11.87 251 ARG A C 1
ATOM 1964 O O . ARG A 1 251 ? 10.122 23.334 9.218 1.00 13.05 251 ARG A O 1
ATOM 1972 N N . SER A 1 252 ? 11.479 22.704 10.895 1.00 12.09 252 SER A N 1
ATOM 1973 C CA . SER A 1 252 ? 12.265 23.934 10.850 1.00 14.50 252 SER A CA 1
ATOM 1974 C C . SER A 1 252 ? 13.773 23.708 10.930 1.00 14.47 252 SER A C 1
ATOM 1975 O O . SER A 1 252 ? 14.480 24.433 11.629 1.00 16.75 252 SER A O 1
ATOM 1978 N N . MET A 1 253 ? 14.263 22.713 10.202 1.00 13.96 253 MET A N 1
ATOM 1979 C CA . MET A 1 253 ? 15.687 22.398 10.201 1.00 13.56 253 MET A CA 1
ATOM 1980 C C . MET A 1 253 ? 16.520 23.426 9.460 1.00 12.89 253 MET A C 1
ATOM 1981 O O . MET A 1 253 ? 16.058 24.039 8.500 1.00 12.49 253 MET A O 1
ATOM 1986 N N . SER A 1 254 ? 17.761 23.591 9.905 1.00 11.32 254 SER A N 1
ATOM 1987 C CA . SER A 1 254 ? 18.700 24.489 9.251 1.00 11.08 254 SER A CA 1
ATOM 1988 C C . SER A 1 254 ? 19.245 23.631 8.114 1.00 11.60 254 SER A C 1
ATOM 1989 O O . SER A 1 254 ? 19.034 22.417 8.107 1.00 10.86 254 SER A O 1
ATOM 1992 N N . GLN A 1 255 ? 19.938 24.238 7.157 1.00 11.56 255 GLN A N 1
ATOM 1993 C CA . GLN A 1 255 ? 20.485 23.460 6.053 1.00 12.72 255 GLN A CA 1
ATOM 1994 C C . GLN A 1 255 ? 21.548 22.496 6.574 1.00 12.88 255 GLN A C 1
ATOM 1995 O O . GLN A 1 255 ? 21.682 21.379 6.072 1.00 11.96 255 GLN A O 1
ATOM 2001 N N . GLN A 1 256 ? 22.299 22.930 7.582 1.00 13.47 256 GLN A N 1
ATOM 2002 C CA . GLN A 1 256 ? 23.342 22.095 8.172 1.00 13.75 256 GLN A CA 1
ATOM 2003 C C . GLN A 1 256 ? 22.748 20.826 8.773 1.00 12.71 256 GLN A C 1
ATOM 2004 O O . GLN A 1 256 ? 23.289 19.731 8.599 1.00 12.61 256 GLN A O 1
ATOM 2010 N N . THR A 1 257 ? 21.635 20.978 9.484 1.00 10.78 257 THR A N 1
ATOM 2011 C CA . THR A 1 257 ? 20.968 19.843 10.104 1.00 9.61 257 THR A CA 1
ATOM 2012 C C . THR A 1 257 ? 20.466 18.891 9.024 1.00 9.76 257 THR A C 1
ATOM 2013 O O . THR A 1 257 ? 20.670 17.680 9.105 1.00 8.87 257 THR A O 1
ATOM 2017 N N . LYS A 1 258 ? 19.816 19.442 8.003 1.00 8.88 258 LYS A N 1
ATOM 2018 C CA . LYS A 1 258 ? 19.300 18.622 6.915 1.00 8.64 258 LYS A CA 1
ATOM 2019 C C . LYS A 1 258 ? 20.426 17.863 6.217 1.00 8.50 258 LYS A C 1
ATOM 2020 O O . LYS A 1 258 ? 20.282 16.685 5.895 1.00 8.87 258 LYS A O 1
ATOM 2026 N N . ASN A 1 259 ? 21.547 18.540 5.986 1.00 9.31 259 ASN A N 1
ATOM 2027 C CA . ASN A 1 259 ? 22.687 17.919 5.318 1.00 9.66 259 ASN A CA 1
ATOM 2028 C C . ASN A 1 259 ? 23.230 16.706 6.071 1.00 9.69 259 ASN A C 1
ATOM 2029 O O . ASN A 1 259 ? 23.586 15.701 5.459 1.00 10.70 259 ASN A O 1
ATOM 2034 N N . ILE A 1 260 ? 23.300 16.796 7.395 1.00 8.50 260 ILE A N 1
ATOM 2035 C CA . ILE A 1 260 ? 23.804 15.679 8.188 1.00 8.97 260 ILE A CA 1
ATOM 2036 C C . ILE A 1 260 ? 22.857 14.487 8.117 1.00 7.87 260 ILE A C 1
ATOM 2037 O O . ILE A 1 260 ? 23.271 13.367 7.816 1.00 8.67 260 ILE A O 1
ATOM 2042 N N . LEU A 1 261 ? 21.580 14.736 8.384 1.00 7.95 261 LEU A N 1
ATOM 2043 C CA . LEU A 1 261 ? 20.577 13.678 8.375 1.00 6.74 261 LEU A CA 1
ATOM 2044 C C . LEU A 1 261 ? 20.283 13.094 6.996 1.00 7.36 261 LEU A C 1
ATOM 2045 O O . LEU A 1 261 ? 19.814 11.961 6.888 1.00 7.13 261 LEU A O 1
ATOM 2050 N N . SER A 1 262 ? 20.573 13.858 5.946 1.00 6.95 262 SER A N 1
ATOM 2051 C CA . SER A 1 262 ? 20.286 13.423 4.584 1.00 7.55 262 SER A CA 1
ATOM 2052 C C . SER A 1 262 ? 21.410 12.737 3.816 1.00 7.70 262 SER A C 1
ATOM 2053 O O . SER A 1 262 ? 21.275 12.500 2.614 1.00 8.73 262 SER A O 1
ATOM 2056 N N . ASN A 1 263 ? 22.510 12.410 4.485 1.00 6.57 263 ASN A N 1
ATOM 2057 C CA . ASN A 1 263 ? 23.616 11.762 3.789 1.00 6.81 263 ASN A CA 1
ATOM 2058 C C . ASN A 1 2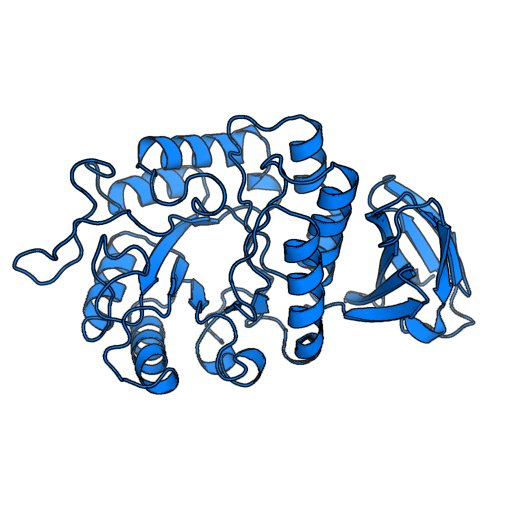63 ? 23.287 10.293 3.527 1.00 7.18 263 ASN A C 1
ATOM 2059 O O . ASN A 1 263 ? 23.423 9.447 4.412 1.00 6.81 263 ASN A O 1
ATOM 2064 N N . SER A 1 264 ? 22.865 10.000 2.298 1.00 7.66 264 SER A N 1
ATOM 2065 C CA . SER A 1 264 ? 22.488 8.642 1.905 1.00 6.45 264 SER A CA 1
ATOM 2066 C C . SER A 1 264 ? 23.622 7.622 1.967 1.00 5.82 264 SER A C 1
ATOM 2067 O O . SER A 1 264 ? 23.375 6.429 2.152 1.00 7.15 264 SER A O 1
ATOM 2070 N N . GLU A 1 265 ? 24.860 8.079 1.809 1.00 6.06 265 GLU A N 1
ATOM 2071 C CA . GLU A 1 265 ? 25.989 7.164 1.869 1.00 6.16 265 GLU A CA 1
ATOM 2072 C C . GLU A 1 265 ? 26.198 6.696 3.305 1.00 6.52 265 GLU A C 1
ATOM 2073 O O . GLU A 1 265 ? 26.516 5.531 3.549 1.00 7.53 265 GLU A O 1
ATOM 2079 N N . VAL A 1 266 ? 26.002 7.604 4.257 1.00 6.70 266 VAL A N 1
ATOM 2080 C CA . VAL A 1 266 ? 26.140 7.266 5.668 1.00 6.80 266 VAL A CA 1
ATOM 2081 C C . VAL A 1 266 ? 24.977 6.357 6.068 1.00 6.04 266 VAL A C 1
ATOM 2082 O O . VAL A 1 266 ? 25.158 5.377 6.795 1.00 5.95 266 VAL A O 1
ATOM 2086 N N . ILE A 1 267 ? 23.781 6.688 5.589 1.00 6.01 267 ILE A N 1
ATOM 2087 C CA . ILE A 1 267 ? 22.593 5.890 5.882 1.00 6.00 267 ILE A CA 1
ATOM 2088 C C . ILE A 1 267 ? 22.781 4.464 5.368 1.00 6.79 267 ILE A C 1
ATOM 2089 O O . ILE A 1 267 ? 22.393 3.500 6.034 1.00 6.76 267 ILE A O 1
ATOM 2094 N N . ALA A 1 268 ? 23.385 4.335 4.190 1.00 6.48 268 ALA A N 1
ATOM 2095 C CA . ALA A 1 268 ? 23.623 3.025 3.588 1.00 6.66 268 ALA A CA 1
ATOM 2096 C C . ALA A 1 268 ? 24.496 2.146 4.478 1.00 7.05 268 ALA A C 1
ATOM 2097 O O . ALA A 1 268 ? 24.358 0.926 4.473 1.00 8.00 268 ALA A O 1
ATOM 2099 N N . VAL A 1 269 ? 25.404 2.758 5.234 1.00 6.17 269 VAL A N 1
ATOM 2100 C CA . VAL A 1 269 ? 26.247 1.986 6.141 1.00 5.77 269 VAL A CA 1
ATOM 2101 C C . VAL A 1 269 ? 25.361 1.413 7.252 1.00 5.96 269 VAL A C 1
ATOM 2102 O O . VAL A 1 269 ? 25.457 0.237 7.599 1.00 6.10 269 VAL A O 1
ATOM 2106 N N . ASN A 1 270 ? 24.487 2.252 7.797 1.00 5.50 270 ASN A N 1
ATOM 2107 C CA . ASN A 1 270 ? 23.584 1.830 8.861 1.00 5.02 270 ASN A CA 1
ATOM 2108 C C . ASN A 1 270 ? 22.627 0.742 8.376 1.00 5.73 270 ASN A C 1
ATOM 2109 O O . ASN A 1 270 ? 22.309 -0.191 9.114 1.00 6.34 270 ASN A O 1
ATOM 2114 N N . GLN A 1 271 ? 22.194 0.861 7.124 1.00 5.85 271 GLN A N 1
ATOM 2115 C CA . GLN A 1 271 ? 21.254 -0.078 6.519 1.00 5.92 271 GLN A CA 1
ATOM 2116 C C . GLN A 1 271 ? 21.910 -1.222 5.745 1.00 6.51 271 GLN A C 1
ATOM 2117 O O . GLN A 1 271 ? 21.237 -1.936 5.001 1.00 7.70 271 GLN A O 1
ATOM 2123 N N . ASP A 1 272 ? 23.215 -1.397 5.923 1.00 7.88 272 ASP A N 1
ATOM 2124 C CA . ASP A 1 272 ? 23.955 -2.451 5.225 1.00 6.92 272 ASP A CA 1
ATOM 2125 C C . ASP A 1 272 ? 23.344 -3.842 5.410 1.00 8.02 272 ASP A C 1
ATOM 2126 O O . ASP A 1 272 ? 22.983 -4.228 6.520 1.00 7.55 272 ASP A O 1
ATOM 2131 N N . SER A 1 273 ? 23.263 -4.601 4.321 1.00 8.51 273 SER A N 1
ATOM 2132 C CA . SER A 1 273 ? 22.676 -5.938 4.360 1.00 9.09 273 SER A CA 1
ATOM 2133 C C . SER A 1 273 ? 23.369 -6.936 5.288 1.00 9.92 273 SER A C 1
ATOM 2134 O O . SER A 1 273 ? 22.742 -7.891 5.741 1.00 12.34 273 SER A O 1
ATOM 2137 N N . LEU A 1 274 ? 24.651 -6.731 5.579 1.00 9.34 2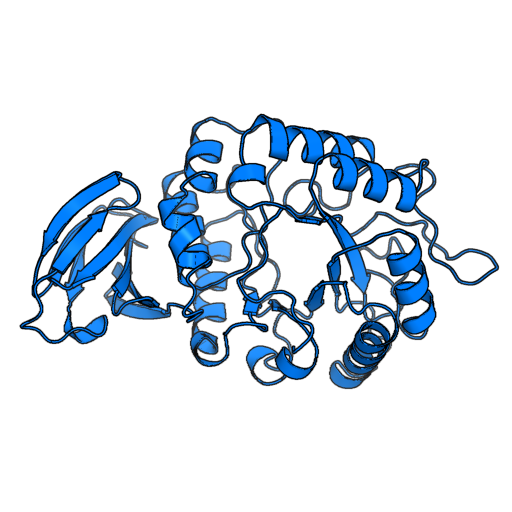74 LEU A N 1
ATOM 2138 C CA . LEU A 1 274 ? 25.352 -7.661 6.463 1.00 9.29 274 LEU A CA 1
ATOM 2139 C C . LEU A 1 274 ? 24.864 -7.485 7.900 1.00 9.12 274 LEU A C 1
ATOM 2140 O O . LEU A 1 274 ? 24.929 -8.412 8.705 1.00 10.37 274 LEU A O 1
ATOM 2145 N N . GLY A 1 275 ? 24.385 -6.285 8.216 1.00 7.81 275 GLY A N 1
ATOM 2146 C CA . GLY A 1 275 ? 23.859 -6.004 9.542 1.00 8.14 275 GLY A CA 1
ATOM 2147 C C . GLY A 1 275 ? 24.771 -6.222 10.736 1.00 8.45 275 GLY A C 1
ATOM 2148 O O . GLY A 1 275 ? 24.330 -6.730 11.769 1.00 10.07 275 GLY A O 1
ATOM 2149 N N . VAL A 1 276 ? 26.036 -5.837 10.607 1.00 8.10 276 VAL A N 1
ATOM 2150 C CA . VAL A 1 276 ? 26.990 -5.985 11.701 1.00 8.37 276 VAL A CA 1
ATOM 2151 C C . VAL A 1 276 ? 27.253 -4.624 12.336 1.00 7.13 276 VAL A C 1
ATOM 2152 O O . VAL A 1 276 ? 27.497 -3.642 11.637 1.00 7.14 276 VAL A O 1
ATOM 2156 N N . GLN A 1 277 ? 27.198 -4.568 13.663 1.00 7.73 277 GLN A N 1
ATOM 2157 C CA . GLN A 1 277 ? 27.449 -3.320 14.370 1.00 7.42 277 GLN A CA 1
ATOM 2158 C C . GLN A 1 277 ? 28.938 -2.994 14.394 1.00 7.82 277 GLN A C 1
ATOM 2159 O O . GLN A 1 277 ? 29.747 -3.790 14.871 1.00 8.65 277 GLN A O 1
ATOM 2165 N N . GLY A 1 278 ? 29.288 -1.824 13.863 1.00 5.87 278 GLY A N 1
ATOM 2166 C CA . GLY A 1 278 ? 30.671 -1.385 13.858 1.00 7.32 278 GLY A CA 1
ATOM 2167 C C . GLY A 1 278 ? 31.038 -1.040 15.288 1.00 8.34 278 GLY A C 1
ATOM 2168 O O . GLY A 1 278 ? 30.167 -0.667 16.076 1.00 8.21 278 GLY A O 1
ATOM 2169 N N . LYS A 1 279 ? 32.317 -1.141 15.627 1.00 8.07 279 LYS A N 1
ATOM 2170 C CA . LYS A 1 279 ? 32.751 -0.878 16.996 1.00 7.70 279 LYS A CA 1
ATOM 2171 C C . LYS A 1 279 ? 34.085 -0.150 17.088 1.00 7.94 279 LYS A C 1
ATOM 2172 O O . LYS A 1 279 ? 34.806 -0.016 16.102 1.00 8.42 279 LYS A O 1
ATOM 2178 N N . LYS A 1 280 ? 34.411 0.306 18.293 1.00 7.42 280 LYS A N 1
ATOM 2179 C CA . LYS A 1 280 ? 35.670 0.999 18.531 1.00 8.27 280 LYS A CA 1
ATOM 2180 C C . LYS A 1 280 ? 36.805 -0.018 18.396 1.00 8.50 280 LYS A C 1
ATOM 2181 O O . LYS A 1 280 ? 36.758 -1.092 19.003 1.00 9.89 280 LYS A O 1
ATOM 2187 N N . VAL A 1 281 ? 37.810 0.309 17.588 1.00 9.00 281 VAL A N 1
ATOM 2188 C CA . VAL A 1 281 ? 38.943 -0.592 17.387 1.00 9.18 281 VAL A CA 1
ATOM 2189 C C . VAL A 1 281 ? 40.286 0.052 17.721 1.00 9.43 281 VAL A C 1
ATOM 2190 O O . VAL A 1 281 ? 41.297 -0.642 17.841 1.00 10.84 281 VAL A O 1
ATOM 2194 N N . GLN A 1 282 ? 40.295 1.374 17.863 1.00 10.06 282 GLN A N 1
ATOM 2195 C CA . GLN A 1 282 ? 41.508 2.113 18.218 1.00 10.63 282 GLN A CA 1
ATOM 2196 C C . GLN A 1 282 ? 41.118 3.290 19.103 1.00 11.09 282 GLN A C 1
ATOM 2197 O O . GLN A 1 282 ? 40.127 3.967 18.839 1.00 10.64 282 GLN A O 1
ATOM 2203 N N . SER A 1 283 ? 41.894 3.527 20.155 1.00 11.44 283 SER A N 1
ATOM 2204 C CA . SER A 1 283 ? 41.631 4.646 21.051 1.00 13.58 283 SER A CA 1
ATOM 2205 C C . SER A 1 283 ? 42.952 5.089 21.662 1.00 14.30 283 SER A C 1
ATOM 2206 O O . SER A 1 283 ? 43.459 4.461 22.592 1.00 16.04 283 SER A O 1
ATOM 2209 N N . ASP A 1 284 ? 43.508 6.170 21.126 1.00 15.45 284 ASP A N 1
ATOM 2210 C CA . ASP A 1 284 ? 44.783 6.688 21.598 1.00 16.73 284 ASP A CA 1
ATOM 2211 C C . ASP A 1 284 ? 44.674 8.155 22.003 1.00 16.47 284 ASP A C 1
ATOM 2212 O O . ASP A 1 284 ? 44.594 9.039 21.153 1.00 15.58 284 ASP A O 1
ATOM 2217 N N . ASN A 1 285 ? 44.667 8.405 23.308 1.00 17.30 285 ASN A N 1
ATOM 2218 C CA . ASN A 1 285 ? 44.578 9.763 23.832 1.00 18.85 285 ASN A CA 1
ATOM 2219 C C . ASN A 1 285 ? 43.449 10.578 23.199 1.00 17.06 285 ASN A C 1
ATOM 2220 O O . ASN A 1 285 ? 43.661 11.710 22.761 1.00 17.07 285 ASN A O 1
ATOM 2225 N N . GLY A 1 286 ? 42.255 9.995 23.145 1.00 14.88 286 GLY A N 1
ATOM 2226 C CA . GLY A 1 286 ? 41.114 10.699 22.583 1.00 14.09 286 GLY A CA 1
ATOM 2227 C C . GLY A 1 286 ? 40.939 10.612 21.078 1.00 12.98 286 GLY A C 1
ATOM 2228 O O . GLY A 1 286 ? 39.915 11.045 20.548 1.00 12.58 286 GLY A O 1
ATOM 2229 N N . LEU A 1 287 ? 41.934 10.071 20.383 1.00 10.97 287 LEU A N 1
ATOM 2230 C CA . LEU A 1 287 ? 41.859 9.925 18.932 1.00 10.42 287 LEU A CA 1
ATOM 2231 C C . LEU A 1 287 ? 41.433 8.488 18.673 1.00 10.04 287 LEU A C 1
ATOM 2232 O O . LEU A 1 287 ? 42.198 7.552 18.904 1.00 11.04 287 LEU A O 1
ATOM 2237 N N . GLU A 1 288 ? 40.207 8.313 18.195 1.00 8.52 288 GLU A N 1
ATOM 2238 C CA . GLU A 1 288 ? 39.691 6.971 17.978 1.00 8.07 288 GLU A CA 1
ATOM 2239 C C . GLU A 1 288 ? 39.390 6.573 16.548 1.00 7.72 288 GLU A C 1
ATOM 2240 O O . GLU A 1 288 ? 39.234 7.408 15.655 1.00 7.31 288 GLU A O 1
ATOM 2246 N N . VAL A 1 289 ? 39.319 5.263 16.352 1.00 7.53 289 VAL A N 1
ATOM 2247 C CA . VAL A 1 289 ? 38.975 4.690 15.067 1.00 7.36 289 VAL A CA 1
ATOM 2248 C C . VAL A 1 289 ? 37.914 3.640 15.363 1.00 7.59 289 VAL A C 1
ATOM 2249 O O . VAL A 1 289 ? 38.088 2.799 16.244 1.00 7.88 289 VAL A O 1
ATOM 2253 N N . TRP A 1 290 ? 36.797 3.723 14.653 1.00 8.10 290 TRP A N 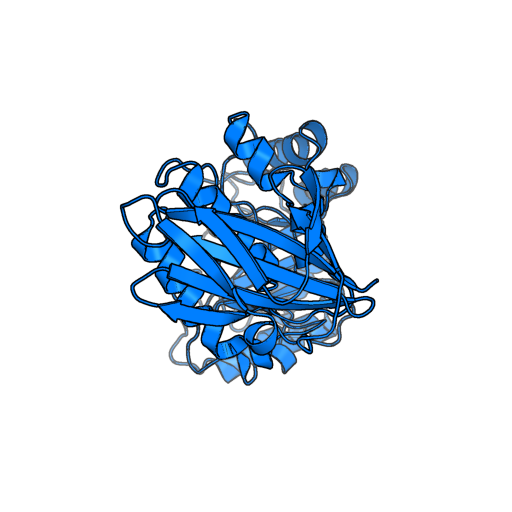1
ATOM 2254 C CA . TRP A 1 290 ? 35.710 2.765 14.814 1.00 8.29 290 TRP A CA 1
ATOM 2255 C C . TRP A 1 290 ? 35.562 2.090 13.455 1.00 7.79 290 TRP A C 1
ATOM 2256 O O . TRP A 1 290 ? 35.719 2.738 12.420 1.00 8.17 290 TRP A O 1
ATOM 2267 N N . ALA A 1 291 ? 35.269 0.795 13.445 1.00 7.96 291 ALA A N 1
ATOM 2268 C CA . ALA A 1 291 ? 35.136 0.097 12.174 1.00 7.60 291 ALA A CA 1
ATOM 2269 C C . ALA A 1 291 ? 34.298 -1.166 12.257 1.00 7.75 291 ALA A C 1
ATOM 2270 O O . ALA A 1 291 ? 34.084 -1.722 13.335 1.00 8.31 291 ALA A O 1
ATOM 2272 N N . GLY A 1 292 ? 33.829 -1.610 11.097 1.00 8.40 292 GLY A N 1
ATOM 2273 C CA . GLY A 1 292 ? 33.027 -2.813 11.031 1.00 8.61 292 GLY A CA 1
ATOM 2274 C C . GLY A 1 292 ? 32.894 -3.294 9.600 1.00 8.68 292 GLY A C 1
ATOM 2275 O O . GLY A 1 292 ? 33.114 -2.525 8.662 1.00 8.20 292 GLY A O 1
ATOM 2276 N N . PRO A 1 293 ? 32.542 -4.570 9.398 1.00 7.79 293 PRO A N 1
ATOM 2277 C CA . PRO A 1 293 ? 32.389 -5.122 8.053 1.00 7.91 293 PRO A CA 1
ATOM 2278 C C . PRO A 1 293 ? 31.060 -4.741 7.416 1.00 7.34 293 PRO A C 1
ATOM 2279 O O . PRO A 1 293 ? 30.068 -4.510 8.111 1.00 8.29 293 PRO A O 1
ATOM 2283 N N . LEU A 1 294 ? 31.060 -4.674 6.090 1.00 8.45 294 LEU A N 1
ATOM 2284 C CA . LEU A 1 294 ? 29.870 -4.357 5.313 1.00 8.26 294 LEU A CA 1
ATOM 2285 C C . LEU A 1 294 ? 29.735 -5.456 4.269 1.00 8.43 294 LEU A C 1
ATOM 2286 O O . LEU A 1 294 ? 30.576 -6.352 4.193 1.00 8.43 294 LEU A O 1
ATOM 2291 N N . SER A 1 295 ? 28.686 -5.382 3.459 1.00 9.03 295 SER A N 1
ATOM 2292 C CA . SER A 1 295 ? 28.466 -6.384 2.425 1.00 9.39 295 SER A CA 1
ATOM 2293 C C . SER A 1 295 ? 29.581 -6.348 1.387 1.00 9.64 295 SER A C 1
ATOM 2294 O O . SER A 1 295 ? 30.316 -5.368 1.275 1.00 9.39 295 SER A O 1
ATOM 2297 N N . ASN A 1 296 ? 29.695 -7.434 0.631 1.00 9.89 296 ASN A N 1
ATOM 2298 C CA . ASN A 1 296 ? 30.683 -7.543 -0.432 1.00 10.62 296 ASN A CA 1
ATOM 2299 C C . ASN A 1 296 ? 32.129 -7.279 -0.003 1.00 9.08 296 ASN A C 1
ATOM 2300 O O . ASN A 1 296 ? 32.887 -6.645 -0.732 1.00 9.53 296 ASN A O 1
ATOM 2305 N N . ASN A 1 297 ? 32.502 -7.768 1.177 1.00 9.54 297 ASN A N 1
ATOM 2306 C CA . ASN A 1 297 ? 33.863 -7.626 1.695 1.00 10.08 297 ASN A CA 1
ATOM 2307 C C . ASN A 1 297 ? 34.324 -6.195 1.954 1.00 9.19 297 ASN A C 1
ATOM 2308 O O . ASN A 1 297 ? 35.523 -5.937 2.064 1.00 9.80 297 ASN A O 1
ATOM 2313 N N . ARG A 1 298 ? 33.384 -5.264 2.064 1.00 7.90 298 ARG A N 1
ATOM 2314 C CA . ARG A 1 298 ? 33.743 -3.871 2.302 1.00 8.58 298 ARG A CA 1
ATOM 2315 C C . ARG A 1 298 ? 33.848 -3.573 3.795 1.00 8.11 298 ARG A C 1
ATOM 2316 O O . ARG A 1 298 ? 33.445 -4.383 4.629 1.00 8.86 298 ARG A O 1
ATOM 2324 N N . LYS A 1 299 ? 34.413 -2.415 4.124 1.00 7.29 299 LYS A N 1
ATOM 2325 C CA . LYS A 1 299 ? 34.563 -2.007 5.517 1.00 7.81 299 LYS A CA 1
ATOM 2326 C C . LYS A 1 299 ? 34.084 -0.575 5.703 1.00 7.87 299 LYS A C 1
ATOM 2327 O O . LYS A 1 299 ? 34.196 0.253 4.798 1.00 7.96 299 LYS A O 1
ATOM 2333 N N . ALA A 1 300 ? 33.543 -0.293 6.882 1.00 7.62 300 ALA A N 1
ATOM 2334 C CA . ALA A 1 300 ? 33.095 1.050 7.220 1.00 7.70 300 ALA A CA 1
ATOM 2335 C C . ALA A 1 300 ? 34.082 1.515 8.283 1.00 7.27 300 ALA A C 1
ATOM 2336 O O . ALA A 1 300 ? 34.418 0.758 9.195 1.00 7.95 300 ALA A O 1
ATOM 2338 N N . VAL A 1 301 ? 34.553 2.752 8.164 1.00 7.18 301 VAL A N 1
ATOM 2339 C CA . VAL A 1 301 ? 35.530 3.281 9.110 1.00 7.82 301 VAL A CA 1
ATOM 2340 C C . VAL A 1 301 ? 35.243 4.721 9.515 1.00 7.36 301 VAL A C 1
ATOM 2341 O O . VAL A 1 301 ? 34.917 5.553 8.673 1.00 8.43 301 VAL A O 1
ATOM 2345 N N . VAL A 1 302 ? 35.356 5.006 10.808 1.00 6.56 302 VAL A N 1
ATOM 2346 C CA . VAL A 1 302 ? 35.171 6.367 11.298 1.00 7.64 302 VAL A CA 1
ATOM 2347 C C . VAL A 1 302 ? 36.383 6.780 12.124 1.00 8.65 302 VAL A C 1
ATOM 2348 O O . VAL A 1 302 ? 36.803 6.055 13.030 1.00 8.24 302 VAL A O 1
ATOM 2352 N N . LEU A 1 303 ? 36.959 7.928 11.782 1.00 8.63 303 LEU A N 1
ATOM 2353 C CA . LEU A 1 303 ? 38.090 8.479 12.524 1.00 8.48 303 LEU A CA 1
ATOM 2354 C C . LEU A 1 303 ? 37.412 9.554 13.357 1.00 8.21 303 LEU A C 1
ATOM 2355 O O . LEU A 1 303 ? 36.838 10.491 12.806 1.00 9.34 303 LEU A O 1
ATOM 2360 N N . TRP A 1 304 ? 37.471 9.422 14.677 1.00 8.18 304 TRP A N 1
ATOM 2361 C CA . TRP A 1 304 ? 36.802 10.375 15.553 1.00 7.76 304 TRP A CA 1
ATOM 2362 C C . TRP A 1 304 ? 37.762 11.099 16.488 1.00 7.81 304 TRP A C 1
ATOM 2363 O O . TRP A 1 304 ? 38.407 10.481 17.336 1.00 7.24 304 TRP A O 1
ATOM 2374 N N . ASN A 1 305 ? 37.849 12.414 16.325 1.00 7.55 305 ASN A N 1
ATOM 2375 C CA . ASN A 1 305 ? 38.719 13.227 17.163 1.00 7.63 305 ASN A CA 1
ATOM 2376 C C . ASN A 1 305 ? 37.921 13.731 18.358 1.00 7.10 305 ASN A C 1
ATOM 2377 O O . ASN A 1 305 ? 37.144 14.674 18.241 1.00 7.26 305 ASN A O 1
ATOM 2382 N N . ARG A 1 306 ? 38.117 13.104 19.512 1.00 8.05 306 ARG A N 1
ATOM 2383 C CA . ARG A 1 306 ? 37.389 13.507 20.704 1.00 8.34 306 ARG A CA 1
ATOM 2384 C C . ARG A 1 306 ? 38.178 14.497 21.551 1.00 9.34 306 ARG A C 1
ATOM 2385 O O . ARG A 1 306 ? 37.836 14.761 22.703 1.00 11.09 306 ARG A O 1
ATOM 2393 N N . GLN A 1 307 ? 39.231 15.052 20.956 1.00 10.02 307 GLN A N 1
ATOM 2394 C CA . GLN A 1 307 ? 40.070 16.044 21.624 1.00 11.09 307 GLN A CA 1
ATOM 2395 C C . GLN A 1 307 ? 39.604 17.447 21.238 1.00 11.58 307 GLN A C 1
ATOM 2396 O O . GLN A 1 307 ? 38.807 17.615 20.314 1.00 10.28 307 GLN A O 1
ATOM 2402 N N . SER A 1 308 ? 40.113 18.454 21.942 1.00 12.01 308 SER A N 1
ATOM 2403 C CA . SER A 1 308 ? 39.738 19.842 21.688 1.00 12.60 308 SER A CA 1
ATOM 2404 C C . SER A 1 308 ? 40.646 20.539 20.680 1.00 11.73 308 SER A C 1
ATOM 2405 O O . SER A 1 308 ? 40.513 21.739 20.442 1.00 12.22 308 SER A O 1
ATOM 2408 N N . TYR A 1 309 ? 41.563 19.785 20.083 1.00 10.93 309 TYR A N 1
ATOM 2409 C CA . TYR A 1 309 ? 42.493 20.348 19.114 1.00 10.73 309 TYR A CA 1
ATOM 2410 C C . TYR A 1 309 ? 42.579 19.517 17.839 1.00 10.62 309 TYR A C 1
ATOM 2411 O O . TYR A 1 309 ? 42.313 18.314 17.850 1.00 11.48 309 TYR A O 1
ATOM 2420 N N . GLN A 1 310 ? 42.942 20.174 16.742 1.00 9.72 310 GLN A N 1
ATOM 2421 C CA . GLN A 1 310 ? 43.092 19.516 15.449 1.00 10.60 310 GLN A CA 1
ATOM 2422 C C . GLN A 1 310 ? 44.129 18.415 15.649 1.00 10.93 310 GLN A C 1
ATOM 2423 O O . GLN A 1 310 ? 45.140 18.626 16.319 1.00 12.71 310 GLN A O 1
ATOM 2429 N N . ALA A 1 311 ? 43.882 17.239 15.082 1.00 10.41 311 ALA A N 1
ATOM 2430 C CA . ALA A 1 311 ? 44.823 16.138 15.237 1.00 10.50 311 ALA A CA 1
ATOM 2431 C C . ALA A 1 311 ? 44.744 15.151 14.086 1.00 11.36 311 ALA A C 1
ATOM 2432 O O . ALA A 1 311 ? 43.701 14.994 13.455 1.00 11.48 311 ALA A O 1
ATOM 2434 N N . THR A 1 312 ? 45.862 14.487 13.817 1.00 12.41 312 THR A N 1
ATOM 2435 C CA . THR A 1 312 ? 45.916 13.500 12.752 1.00 13.34 312 THR A CA 1
ATOM 2436 C C . THR A 1 312 ? 45.583 12.136 13.338 1.00 12.71 312 THR A C 1
ATOM 2437 O O . THR A 1 312 ? 46.140 11.736 14.361 1.00 13.10 312 THR A O 1
ATOM 2441 N N . ILE A 1 313 ? 44.655 11.436 12.694 1.00 11.43 313 ILE A N 1
ATOM 2442 C CA . ILE A 1 313 ? 44.246 10.110 13.135 1.00 10.08 313 ILE A CA 1
ATOM 2443 C C . ILE A 1 313 ? 44.551 9.135 12.008 1.00 10.33 313 ILE A C 1
ATOM 2444 O O . ILE A 1 313 ? 44.310 9.436 10.838 1.00 11.06 313 ILE A O 1
ATOM 2449 N N . THR A 1 314 ? 45.087 7.972 12.359 1.00 10.88 314 THR A N 1
ATOM 2450 C CA . THR A 1 314 ? 45.435 6.972 11.359 1.00 10.88 314 THR A CA 1
ATOM 2451 C C . THR A 1 314 ? 44.750 5.638 11.610 1.00 11.34 314 THR A C 1
ATOM 2452 O O . THR A 1 314 ? 44.914 5.037 12.672 1.00 12.54 314 THR A O 1
ATOM 2456 N N . ALA A 1 315 ? 43.976 5.188 10.627 1.00 11.64 315 ALA A N 1
ATOM 2457 C CA . ALA A 1 315 ? 43.281 3.911 10.717 1.00 12.06 315 ALA A CA 1
ATOM 2458 C C . ALA A 1 315 ? 44.174 2.865 10.062 1.00 11.54 315 ALA A C 1
ATOM 2459 O O . ALA A 1 315 ? 44.480 2.956 8.872 1.00 11.65 315 ALA A O 1
ATOM 2461 N N . HIS A 1 316 ? 44.596 1.881 10.847 1.00 12.00 316 HIS A N 1
ATOM 2462 C CA . HIS A 1 316 ? 45.469 0.821 10.359 1.00 11.80 316 HIS A CA 1
ATOM 2463 C C . HIS A 1 316 ? 44.663 -0.377 9.873 1.00 12.40 316 HIS A 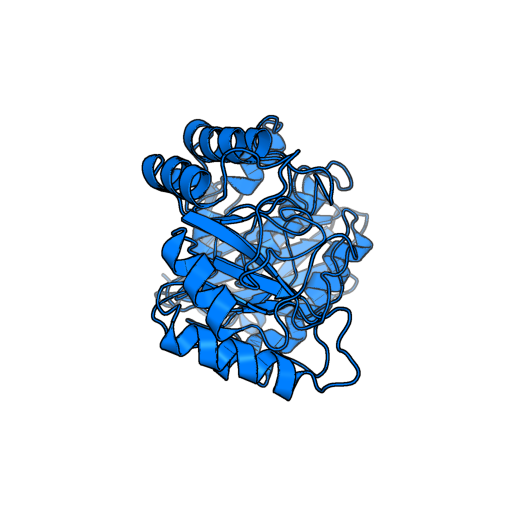C 1
ATOM 2464 O O . HIS A 1 316 ? 43.719 -0.807 10.534 1.00 11.81 316 HIS A O 1
ATOM 2471 N N . TRP A 1 317 ? 45.045 -0.910 8.716 1.00 12.20 317 TRP A N 1
ATOM 2472 C CA . TRP A 1 317 ? 44.362 -2.062 8.136 1.00 12.06 317 TRP A CA 1
ATOM 2473 C C . TRP A 1 317 ? 44.188 -3.202 9.141 1.00 13.63 317 TRP A C 1
ATOM 2474 O O . TRP A 1 317 ? 43.110 -3.787 9.244 1.00 13.81 317 TRP A O 1
ATOM 2485 N N . SER A 1 318 ? 45.250 -3.512 9.880 1.00 14.30 318 SER A N 1
ATOM 2486 C CA . SER A 1 318 ? 45.217 -4.597 10.859 1.00 17.39 318 SER A CA 1
ATOM 2487 C C . SER A 1 318 ? 44.139 -4.438 11.929 1.00 17.95 318 SER A C 1
ATOM 2488 O O . SER A 1 318 ? 43.671 -5.426 12.495 1.00 20.99 318 SER A O 1
ATOM 2491 N N . ASN A 1 319 ? 43.746 -3.201 12.208 1.00 15.86 319 ASN A N 1
ATOM 2492 C CA . ASN A 1 319 ? 42.726 -2.950 13.218 1.00 16.47 319 ASN A CA 1
ATOM 2493 C C . ASN A 1 319 ? 41.320 -2.893 12.635 1.00 15.96 319 ASN A C 1
ATOM 2494 O O . ASN A 1 319 ? 40.339 -3.044 13.361 1.00 15.10 319 ASN A O 1
ATOM 2499 N N . ILE A 1 320 ? 41.218 -2.683 11.327 1.00 15.35 320 ILE A N 1
ATOM 2500 C CA . ILE A 1 320 ? 39.906 -2.601 10.697 1.00 15.24 320 ILE A CA 1
ATOM 2501 C C . ILE A 1 320 ? 39.496 -3.843 9.905 1.00 16.10 320 ILE A C 1
ATOM 2502 O O . ILE A 1 320 ? 38.533 -3.807 9.137 1.00 16.22 320 ILE A O 1
ATOM 2507 N N . GLY A 1 321 ? 40.231 -4.937 10.088 1.00 16.35 321 GLY A N 1
ATOM 2508 C CA . GLY A 1 321 ? 39.894 -6.183 9.419 1.00 16.36 321 GLY A CA 1
ATOM 2509 C C . GLY A 1 321 ? 40.413 -6.439 8.015 1.00 15.65 321 GLY A C 1
ATOM 2510 O O . GLY A 1 321 ? 39.825 -7.232 7.278 1.00 16.44 321 GLY A O 1
ATOM 2511 N N . LEU A 1 322 ? 41.507 -5.790 7.636 1.00 15.39 322 LEU A N 1
ATOM 2512 C CA . LEU A 1 322 ? 42.070 -5.992 6.306 1.00 14.68 322 LEU A CA 1
ATOM 2513 C C . LEU A 1 322 ? 43.526 -6.413 6.372 1.00 15.49 322 LEU A C 1
ATOM 2514 O O . LEU A 1 322 ? 44.276 -5.942 7.223 1.00 15.49 322 LEU A O 1
ATOM 2519 N N . ALA A 1 323 ? 43.921 -7.309 5.473 1.00 17.06 323 ALA A N 1
ATOM 2520 C CA . ALA A 1 323 ? 45.305 -7.754 5.417 1.00 18.38 323 ALA A CA 1
ATOM 2521 C C . ALA A 1 323 ? 46.081 -6.571 4.850 1.00 20.14 323 ALA A C 1
ATOM 2522 O O . ALA A 1 323 ? 45.566 -5.836 4.008 1.00 19.38 323 ALA A O 1
ATOM 2524 N N . GLY A 1 324 ? 47.312 -6.385 5.313 1.00 21.47 324 GLY A N 1
ATOM 2525 C CA . GLY A 1 324 ? 48.118 -5.271 4.845 1.00 23.96 324 GLY A CA 1
ATOM 2526 C C . GLY A 1 324 ? 48.292 -5.168 3.341 1.00 24.94 324 GLY A C 1
ATOM 2527 O O . GLY A 1 324 ? 48.509 -4.078 2.813 1.00 27.02 324 GLY A O 1
ATOM 2528 N N . SER A 1 325 ? 48.192 -6.295 2.646 1.00 25.78 325 SER A N 1
ATOM 2529 C CA . SER A 1 325 ? 48.364 -6.317 1.196 1.00 26.95 325 SER A CA 1
ATOM 2530 C C . SER A 1 325 ? 47.067 -6.089 0.428 1.00 25.84 325 SER A C 1
ATOM 2531 O O . SER A 1 325 ? 46.967 -6.448 -0.746 1.00 27.45 325 SER A O 1
ATOM 2534 N N . VAL A 1 326 ? 46.075 -5.491 1.079 1.00 22.78 326 VAL A N 1
ATOM 2535 C CA . VAL A 1 326 ? 44.801 -5.245 0.416 1.00 19.93 326 VAL A CA 1
ATOM 2536 C C . VAL A 1 326 ? 44.634 -3.803 -0.040 1.00 17.61 326 VAL A C 1
ATOM 2537 O O . VAL A 1 326 ? 44.515 -2.891 0.778 1.00 17.38 326 VAL A O 1
ATOM 2541 N N . ALA A 1 327 ? 44.632 -3.605 -1.354 1.00 14.61 327 ALA A N 1
ATOM 2542 C CA . ALA A 1 327 ? 44.453 -2.281 -1.930 1.00 13.20 327 ALA A CA 1
ATOM 2543 C C . ALA A 1 327 ? 42.951 -2.069 -2.059 1.00 12.17 327 ALA A C 1
ATOM 2544 O O . ALA A 1 327 ? 42.217 -2.993 -2.416 1.00 11.75 327 ALA A O 1
ATOM 2546 N N . VAL A 1 328 ? 42.494 -0.858 -1.768 1.00 11.62 328 VAL A N 1
ATOM 2547 C CA . VAL A 1 328 ? 41.069 -0.562 -1.839 1.00 11.59 328 VAL A CA 1
ATOM 2548 C C . VAL A 1 328 ? 40.807 0.813 -2.424 1.00 11.76 328 VAL A C 1
ATOM 2549 O O . VAL A 1 328 ? 41.728 1.592 -2.668 1.00 12.84 328 VAL A O 1
ATOM 2553 N N . THR A 1 329 ? 39.532 1.091 -2.661 1.00 11.98 329 THR A N 1
ATOM 2554 C CA . THR A 1 329 ? 39.116 2.402 -3.118 1.00 11.05 329 THR A CA 1
ATOM 2555 C C . THR A 1 329 ? 38.405 2.914 -1.876 1.00 10.70 329 THR A C 1
ATOM 2556 O O . THR A 1 329 ? 37.464 2.281 -1.384 1.00 11.58 329 THR A O 1
ATOM 2560 N N . ALA A 1 330 ? 38.886 4.027 -1.341 1.00 9.57 330 ALA A N 1
ATOM 2561 C CA . ALA A 1 330 ? 38.295 4.612 -0.150 1.00 9.45 330 ALA A CA 1
ATOM 2562 C C . ALA A 1 330 ? 37.310 5.692 -0.560 1.00 9.87 330 ALA A C 1
ATOM 2563 O O . ALA A 1 330 ? 37.600 6.526 -1.421 1.00 10.70 330 ALA A O 1
ATOM 2565 N N . ARG A 1 331 ? 36.136 5.663 0.055 1.00 8.61 331 ARG A N 1
ATOM 2566 C CA . ARG A 1 331 ? 35.103 6.642 -0.231 1.00 8.59 331 ARG A CA 1
ATOM 2567 C C . ARG A 1 331 ? 34.861 7.506 1.003 1.00 8.26 331 ARG A C 1
ATOM 2568 O O . ARG A 1 331 ? 34.406 7.011 2.033 1.00 8.47 331 ARG A O 1
ATOM 2576 N N . ASP A 1 332 ? 35.202 8.788 0.904 1.00 7.32 332 ASP A N 1
ATOM 2577 C CA . ASP A 1 332 ? 34.988 9.736 1.996 1.00 7.90 332 ASP A CA 1
ATOM 2578 C C . ASP A 1 332 ? 33.499 10.064 1.911 1.00 6.88 332 ASP A C 1
ATOM 2579 O O . ASP A 1 332 ? 33.060 10.719 0.970 1.00 7.81 332 ASP A O 1
ATOM 2584 N N . LEU A 1 333 ? 32.722 9.613 2.891 1.00 7.40 333 LEU A N 1
ATOM 2585 C CA . LEU A 1 333 ? 31.276 9.821 2.859 1.00 7.46 333 LEU A CA 1
ATOM 2586 C C . LEU A 1 333 ? 30.780 11.250 3.030 1.00 6.81 333 LEU A C 1
ATOM 2587 O O . LEU A 1 333 ? 29.715 11.592 2.521 1.00 7.69 333 LEU A O 1
ATOM 2592 N N . TRP A 1 334 ? 31.530 12.082 3.747 1.00 7.35 334 TRP A N 1
ATOM 2593 C CA . TRP A 1 334 ? 31.106 13.464 3.943 1.00 7.89 334 TRP A CA 1
ATOM 2594 C C . TRP A 1 334 ? 31.633 14.387 2.851 1.00 7.99 334 TRP A C 1
ATOM 2595 O O . TRP A 1 334 ? 30.990 15.377 2.509 1.00 8.96 334 TRP A O 1
ATOM 2606 N N . ALA A 1 335 ? 32.799 14.062 2.305 1.00 8.69 335 ALA A N 1
ATOM 2607 C CA . ALA A 1 335 ? 33.371 14.862 1.228 1.00 8.94 335 ALA A CA 1
ATOM 2608 C C . ALA A 1 335 ? 32.799 14.366 -0.098 1.00 8.94 335 ALA A C 1
ATOM 2609 O O . ALA A 1 335 ? 32.829 15.076 -1.103 1.00 9.37 335 ALA A O 1
ATOM 2611 N N . HIS A 1 336 ? 32.268 13.144 -0.085 1.00 9.07 336 HIS A N 1
ATOM 2612 C CA . HIS A 1 336 ? 31.697 12.526 -1.278 1.00 9.67 336 HIS A CA 1
ATOM 2613 C C . HIS A 1 336 ? 32.749 12.460 -2.381 1.00 9.35 336 HIS A C 1
ATOM 2614 O O . HIS A 1 336 ? 32.528 12.913 -3.508 1.00 10.11 336 HIS A O 1
ATOM 2621 N N . SER A 1 337 ? 33.898 11.885 -2.037 1.00 10.41 337 SER A N 1
ATOM 2622 C CA . SER A 1 337 ? 35.013 11.746 -2.966 1.00 11.27 337 SER A CA 1
ATOM 2623 C C . SER A 1 337 ? 35.670 10.383 -2.778 1.00 10.93 337 SER A C 1
ATOM 2624 O O . SER A 1 337 ? 35.640 9.820 -1.685 1.00 11.32 337 SER A O 1
ATOM 2627 N N . SER A 1 338 ? 36.268 9.861 -3.844 1.00 10.24 338 SER A N 1
ATOM 2628 C CA . SER A 1 338 ? 36.917 8.556 -3.798 1.00 9.87 338 SER A CA 1
ATOM 2629 C C . SER A 1 338 ? 38.411 8.655 -4.090 1.00 10.55 338 SER A C 1
ATOM 2630 O O . SER A 1 338 ? 38.841 9.493 -4.883 1.00 11.93 338 SER A O 1
ATOM 2633 N N . PHE A 1 339 ? 39.195 7.796 -3.445 1.00 11.29 339 PHE A N 1
ATOM 2634 C CA . PHE A 1 339 ? 40.642 7.774 -3.639 1.00 11.18 339 PHE A CA 1
ATOM 2635 C C . PHE A 1 339 ? 41.222 6.403 -3.311 1.00 11.10 339 PHE A C 1
ATOM 2636 O O . PHE A 1 339 ? 40.601 5.609 -2.610 1.00 10.65 339 PHE A O 1
ATOM 2644 N N . ALA A 1 340 ? 42.416 6.129 -3.826 1.00 11.87 340 ALA A N 1
ATOM 2645 C CA . ALA A 1 340 ? 43.081 4.854 -3.589 1.00 10.86 340 ALA A CA 1
ATOM 2646 C C . ALA A 1 340 ? 43.742 4.815 -2.215 1.00 11.31 340 ALA A C 1
ATOM 2647 O O . ALA A 1 340 ? 44.281 5.817 -1.743 1.00 12.09 340 ALA A O 1
ATOM 2649 N N . ALA A 1 341 ? 43.698 3.652 -1.574 1.00 11.29 341 ALA A N 1
ATOM 2650 C CA . ALA A 1 341 ? 44.297 3.492 -0.258 1.00 11.84 341 ALA A CA 1
ATOM 2651 C C . ALA A 1 341 ? 44.755 2.061 -0.014 1.00 12.14 341 ALA A C 1
ATOM 2652 O O . ALA A 1 341 ? 44.223 1.112 -0.595 1.00 11.87 341 ALA A O 1
ATOM 2654 N N . GLN A 1 342 ? 45.749 1.920 0.855 1.00 12.23 342 GLN A N 1
ATOM 2655 C CA . GLN A 1 342 ? 46.291 0.617 1.211 1.00 12.28 342 GLN A CA 1
ATOM 2656 C C . GLN A 1 342 ? 47.151 0.739 2.463 1.00 12.09 342 GLN A C 1
ATOM 2657 O O . GLN A 1 342 ? 47.880 1.718 2.633 1.00 13.26 342 GLN A O 1
ATOM 2663 N N . GLY A 1 343 ? 47.046 -0.249 3.345 1.00 10.60 343 GLY A N 1
ATOM 2664 C CA . GLY A 1 343 ? 47.825 -0.243 4.570 1.00 11.63 343 GLY A CA 1
ATOM 2665 C C . GLY A 1 343 ? 47.227 0.594 5.683 1.00 11.05 343 GLY A C 1
ATOM 2666 O O . GLY A 1 343 ? 47.083 0.129 6.813 1.00 11.59 343 GLY A O 1
ATOM 2667 N N . GLN A 1 344 ? 46.882 1.837 5.365 1.00 12.49 344 GLN A N 1
ATOM 2668 C CA . GLN A 1 344 ? 46.299 2.736 6.352 1.00 14.11 344 GLN A CA 1
ATOM 2669 C C . GLN A 1 344 ? 45.790 4.014 5.705 1.00 12.99 344 GLN A C 1
ATOM 2670 O O . GLN A 1 344 ? 46.103 4.314 4.553 1.00 13.22 344 GLN A O 1
ATOM 2676 N N . ILE A 1 345 ? 44.990 4.755 6.460 1.00 12.79 345 ILE A N 1
ATOM 2677 C CA . ILE A 1 345 ? 44.459 6.028 6.003 1.00 11.50 345 ILE A CA 1
ATOM 2678 C C . ILE A 1 345 ? 44.681 7.024 7.130 1.00 11.74 345 ILE A C 1
ATOM 2679 O O . ILE A 1 345 ? 44.255 6.800 8.265 1.00 11.57 345 ILE A O 1
ATOM 2684 N N . SER A 1 346 ? 45.378 8.109 6.816 1.00 12.76 346 SER A N 1
ATOM 2685 C CA . SER A 1 346 ? 45.655 9.150 7.794 1.00 14.50 346 SER A CA 1
ATOM 2686 C C . SER A 1 346 ? 44.946 10.415 7.338 1.00 14.33 346 SER A C 1
ATOM 2687 O O . SER A 1 346 ? 44.877 10.703 6.143 1.00 15.64 346 SER A O 1
ATOM 2690 N N . ALA A 1 347 ? 44.409 11.167 8.290 1.00 12.93 347 ALA A N 1
ATOM 2691 C CA . ALA A 1 347 ? 43.718 12.401 7.959 1.00 12.44 347 ALA A CA 1
ATOM 2692 C C . ALA A 1 347 ? 43.730 13.354 9.141 1.00 11.58 347 ALA A C 1
ATOM 2693 O O . ALA A 1 347 ? 43.752 12.928 10.295 1.00 12.71 347 ALA A O 1
ATOM 2695 N N . SER A 1 348 ? 43.738 14.648 8.841 1.00 12.24 348 SER A N 1
ATOM 2696 C CA . SER A 1 348 ? 43.707 15.673 9.873 1.00 11.37 348 SER A CA 1
ATOM 2697 C C . SER A 1 348 ? 42.228 15.839 10.206 1.00 11.62 348 SER A C 1
ATOM 2698 O O . SER A 1 348 ? 41.424 16.155 9.330 1.00 13.25 348 SER A O 1
ATOM 2701 N N . VAL A 1 349 ? 41.874 15.619 11.467 1.00 10.77 349 VAL A N 1
ATOM 2702 C CA . VAL A 1 349 ? 40.483 15.705 11.897 1.00 9.58 349 VAL A CA 1
ATOM 2703 C C . VAL A 1 349 ? 40.265 16.869 12.856 1.00 9.75 349 VAL A C 1
ATOM 2704 O O . VAL A 1 349 ? 41.041 17.067 13.789 1.00 9.39 349 VAL A O 1
ATOM 2708 N N . ALA A 1 350 ? 39.204 17.635 12.618 1.00 10.02 350 ALA A N 1
ATOM 2709 C CA . ALA A 1 350 ? 38.884 18.789 13.451 1.00 9.28 350 ALA A CA 1
ATOM 2710 C C . ALA A 1 350 ? 38.378 18.366 14.824 1.00 10.13 350 ALA A C 1
ATOM 2711 O O . ALA A 1 350 ? 37.869 17.259 14.995 1.00 9.71 350 ALA A O 1
ATOM 2713 N N . PRO A 1 351 ? 38.512 19.251 15.825 1.00 9.59 351 PRO A N 1
ATOM 2714 C CA . PRO A 1 351 ? 38.072 18.983 17.198 1.00 9.63 351 PRO A CA 1
ATOM 2715 C C . PRO A 1 351 ? 36.623 18.499 17.268 1.00 9.07 351 PRO A C 1
ATOM 2716 O O . PRO A 1 351 ? 35.717 19.163 16.763 1.00 9.67 351 PRO A O 1
ATOM 2720 N N . HIS A 1 352 ? 36.426 17.343 17.900 1.00 8.37 352 HIS A N 1
ATOM 2721 C CA . HIS A 1 352 ? 35.114 16.715 18.071 1.00 8.61 352 HIS A CA 1
ATOM 2722 C C . HIS A 1 352 ? 34.455 16.288 16.765 1.00 8.83 352 HIS A C 1
ATOM 2723 O O . HIS A 1 352 ? 33.326 15.793 16.766 1.00 9.68 352 HIS A O 1
ATOM 2730 N N . ASP A 1 353 ? 35.171 16.462 15.660 1.00 8.11 353 ASP A N 1
ATOM 2731 C CA . ASP A 1 353 ? 34.653 16.104 14.345 1.00 7.81 353 ASP A CA 1
ATOM 2732 C C . ASP A 1 353 ? 35.114 14.701 13.970 1.00 8.31 353 ASP A C 1
ATOM 2733 O O . ASP A 1 353 ? 35.761 14.009 14.763 1.00 7.75 353 ASP A O 1
ATOM 2738 N N . CYS A 1 354 ? 34.797 14.290 12.749 1.00 8.13 354 CYS A N 1
ATOM 2739 C CA . CYS A 1 354 ? 35.171 12.964 12.289 1.00 9.21 354 CYS A CA 1
ATOM 2740 C C . CYS A 1 354 ? 35.362 12.897 10.785 1.00 8.89 354 CYS A C 1
ATOM 2741 O O . CYS A 1 354 ? 35.103 13.854 10.055 1.00 10.73 354 CYS A O 1
ATOM 2744 N N . LYS A 1 355 ? 35.837 11.739 10.350 1.00 9.15 355 LYS A N 1
ATOM 2745 C CA . LYS A 1 355 ? 36.026 11.418 8.948 1.00 9.62 355 LYS A CA 1
ATOM 2746 C C . LYS A 1 355 ? 35.363 10.053 8.856 1.00 8.13 355 LYS A C 1
ATOM 2747 O O . LYS A 1 355 ? 35.515 9.231 9.757 1.00 8.10 355 LYS A O 1
ATOM 2753 N N . MET A 1 356 ? 34.602 9.812 7.798 1.00 6.54 356 MET A N 1
ATOM 2754 C CA . MET A 1 356 ? 33.960 8.515 7.650 1.00 7.08 356 MET A CA 1
ATOM 2755 C C . MET A 1 356 ? 34.214 7.981 6.252 1.00 7.24 356 MET A C 1
ATOM 2756 O O . MET A 1 356 ? 34.065 8.704 5.264 1.00 7.27 356 MET A O 1
ATOM 2761 N N . TYR A 1 357 ? 34.611 6.714 6.173 1.00 7.22 357 TYR A N 1
ATOM 2762 C CA . TYR A 1 357 ? 34.898 6.099 4.887 1.00 7.80 357 TYR A CA 1
ATOM 2763 C C . TYR A 1 357 ? 34.304 4.714 4.745 1.00 8.79 357 TYR A C 1
ATOM 2764 O O . TYR A 1 357 ? 34.013 4.033 5.725 1.00 8.73 357 TYR A O 1
ATOM 2773 N N . VAL A 1 358 ? 34.135 4.311 3.495 1.00 8.51 358 VAL A N 1
ATOM 2774 C CA . VAL A 1 358 ? 33.685 2.972 3.166 1.00 7.45 358 VAL A CA 1
ATOM 2775 C C . VAL A 1 358 ? 34.827 2.503 2.276 1.00 7.81 358 VAL A C 1
ATOM 2776 O O . VAL A 1 358 ? 35.200 3.190 1.324 1.00 7.94 358 VAL A O 1
ATOM 2780 N N . LEU A 1 359 ? 35.406 1.358 2.614 1.00 8.01 359 LEU A N 1
ATOM 2781 C CA . LEU A 1 359 ? 36.522 0.816 1.852 1.00 8.25 359 LEU A CA 1
ATOM 2782 C C . LEU A 1 359 ? 36.041 -0.343 0.990 1.00 8.03 359 LEU A C 1
ATOM 2783 O O . LEU A 1 359 ? 35.462 -1.307 1.495 1.00 8.58 359 LEU A O 1
ATOM 2788 N N . THR A 1 360 ? 36.277 -0.237 -0.313 1.00 8.46 360 THR A N 1
ATOM 2789 C CA . THR A 1 360 ? 35.869 -1.272 -1.255 1.00 8.37 360 THR A CA 1
ATOM 2790 C C . THR A 1 360 ? 37.126 -1.899 -1.858 1.00 9.52 360 THR A C 1
ATOM 2791 O O . THR A 1 360 ? 37.830 -1.266 -2.644 1.00 10.25 360 THR A O 1
ATOM 2795 N N . PRO A 1 361 ? 37.425 -3.155 -1.489 1.00 10.59 361 PRO A N 1
ATOM 2796 C CA . PRO A 1 361 ? 38.607 -3.864 -1.991 1.00 11.19 361 PRO A CA 1
ATOM 2797 C C . PRO A 1 361 ? 38.689 -3.949 -3.510 1.00 10.95 361 PRO A C 1
ATOM 2798 O O . PRO A 1 361 ? 37.677 -4.154 -4.184 1.00 12.35 361 PRO A O 1
ATOM 2802 N N . ASN A 1 362 ? 39.897 -3.791 -4.046 1.00 11.40 362 ASN A N 1
ATOM 2803 C CA . ASN A 1 362 ? 40.095 -3.883 -5.488 1.00 11.79 362 ASN A CA 1
ATOM 2804 C C . ASN A 1 362 ? 39.987 -5.349 -5.883 1.00 12.57 362 ASN A C 1
ATOM 2805 O O . ASN A 1 362 ? 40.178 -6.205 -4.994 1.00 12.95 362 ASN A O 1
#

Foldseek 3Di:
DPLPPQLFFAAAAEAPQAQNLNAALVLLLLLLVLCLVLCVVVLHHAESEYEPNQFAAAADPVRETHGPCVRYVVDLLVSQVSSVVSVGAYEYEAELAQGDPVSRHGHCNVNQLVHLLVCVVSRHQEYEYHYPHNVPDDPCVSLVSNLVSCVVRPSRYAYEYEYALPPNCLVPCLVRGQEYENHDDAHLALVRLVVLLVRLQVSQVSWHRRYAYASDEQNQQVPHDDLQLSLLSLLSCLLQLHRHHHHHSSSDGDVSSSLSSPQSVSNCNSRASRGGGWHWQDDDPQWTKIKDAGPPRKMKIKTFRQAQAWDKHKDFQVRHPHDQPWKWWKAFSSVRDIDIDGGMDIDTAHHRHMTMIMTGTD

Sequence (362 aa):
FENGLGRTPQMGWNSWNHFYCGINEQIIRETADALVNTGLAKLGYQYVNIDDCWAEYSRDSQGNFVPNRQTFPSGIKALADYVHAKGLKLGIYSDAGSQTCSNKMPGSLDHEEQDVKTFASWGVDYLKYDNCNDAGRSVMERYTRMSNAMKTYGKNIFFSLCEWGKENPATWAGRMGNSWRTTGDIADNWGSMTSRADENDQWAAYAGPGGWNDPDMLEVGNGGMSEAEYRSHFSIWALAKAPLLIGCDVRSMSQQTKNILSNSEVIAVNQDSLGVQGKKVQSDNGLEVWAGPLSNNRKAVVLWNRQSYQATITAHWSNIGLAGSVAVTARDLWAHSSFAAQGQISASVAPHDCKMYVLTPN

Solvent-accessible surface area: 13459 Å² total; per-residue (Å²): 22,156,37,56,33,12,112,46,3,5,7,0,0,2,0,61,10,82,27,122,46,54,3,46,14,88,20,0,60,61,0,0,41,10,0,63,125,31,29,0,25,194,53,28,0,60,9,0,2,1,4,3,11,0,2,44,139,69,45,56,126,137,19,30,6,14,23,30,152,148,46,1,89,65,17,1,99,47,5,0,65,68,0,70,90,87,62,8,66,0,0,0,2,0,0,0,0,67,44,0,51,31,69,116,0,14,3,0,14,82,60,4,99,57,0,0,99,17,0,46,78,35,18,6,26,3,0,18,0,10,12,30,55,55,70,78,68,67,11,76,67,3,0,51,87,0,4,82,3,2,101,82,87,4,140,121,4,1,0,3,0,2,0,69,15,116,110,68,3,7,71,42,0,23,217,18,0,0,0,3,8,12,4,32,90,12,45,36,66,52,43,18,0,10,34,31,4,50,73,2,24,119,41,10,102,116,15,16,57,0,7,0,0,8,2,3,11,0,6,1,29,36,69,45,16,58,68,18,22,12,48,0,0,0,0,2,2,0,1,5,1,0,2,0,7,0,1,2,21,2,86,90,39,59,117,96,14,70,81,6,0,31,7,63,45,0,9,59,3,0,48,9,93,82,3,53,6,1,108,55,45,19,64,85,131,22,36,7,0,2,5,8,46,6,21,122,120,64,32,1,0,0,0,0,0,53,47,92,118,102,15,88,6,31,0,72,3,99,60,8,53,19,65,54,101,39,35,1,61,0,73,15,2,53,64,93,49,67,81,93,14,96,28,86,9,60,18,64,0,36,51,38,15,7,67,0,7,14,0,60,40,149

Secondary structure (DSSP, 8-state):
--SS--SS--EEEESHHHHTT---HHHHHHHHHHHHHTSHHHHT--EEE--SS-B-SS--TTS---B-TTT-TT-HHHHHHHHHHTT-EEEEEEESSSB-TTSSSB--TT-HHHHHHHHHHHT--EEEEE----TT--HHHHHHHHHHHHHHH-TTSEEEEESTTTT-GGGTGGGT-SEEE-SSPP-SSHHHHHHHHHHHHTTGGG-BTTBEEE-----TTSSSS-HHHHHHHHHHHHHTT--EEE-S-TTS--HHHHHHHT-HHHHHHHT-TT----EEEEEETTEEEEEEE-STT-EEEEEEE-SSS-EEEEEEGGGTT--TT-EEEEEETTTTEEEEEESEEEEEE-TT-EEEEEEEE-

Organism: Oryza sativa subsp. japonica (NCBI:txid39947)

B-factor: mean 14.04, std 10.46, range [4.37, 53.04]

Nearest PDB structures (foldseek):
  1uas-assembly1_A  TM=1.003E+00  e=4.616E-85  Oryza sativa
  6f4c-assembly1_B  TM=9.966E-01  e=1.269E-68  Nicotiana benthamiana
  3a5v-assembly1_A  TM=9.768E-01  e=3.924E-48  Umbelopsis vinacea
  4nzj-assembly1_A  TM=9.489E-01  e=2.031E-46  Bacteroides fragilis NCTC 9343
  1t0o-assembly1_A  TM=9.357E-01  e=1.968E-41  Trichoderma reesei

InterPro domains:
  IPR000111 Glycoside hydrolase family 27/36, conserved site [PS00512] (99-115)
  IPR002241 Glycoside hydrolase, family 27 [PF16499] (63-327)
  IPR002241 Glycoside hydrolase, family 27 [PR00740] (58-77)
  IPR002241 Glycoside hydrolase, family 27 [PR00740] (94-109)
  IPR002241 Glycoside hydrolase, family 27 [PR00740] (135-156)
  IPR002241 Glycoside hydrolase, family 27 [PR00740] (170-187)
  IPR002241 Glycoside hydrolase, family 27 [PR00740] (197-215)
  IPR002241 Glycoside hydrolase, family 27 [PR00740] (262-281)
  IPR002241 Glycoside hydrolase, family 27 [PR00740] (283-304)
  IPR002241 Glycoside hydrolase, family 27 [PTHR11452] (19-416)
  IPR002241 Glycoside hydrolase, family 27 [cd14792] (64-327)
  IPR013780 Glycosyl hydrolase, all-beta [G3DSA:2.60.40.1180] (330-417)
  IPR013785 Aldolase-type TIM barrel [G3DSA:3.20.20.70] (56-329)
  IPR017853 Glycoside hydrolase superfamily [SSF51445] (57-327)
  IPR041233 Alpha galactosidase, C-terminal domain [PF17801] (339-414)